Protein AF-A0A7V4AR62-F1 (afdb_monomer)

Nearest PDB structures (foldseek):
  1tr8-assembly1_A  TM=2.447E-01  e=8.614E+00  Methanothermobacter marburgensis

Radius of gyration: 21.19 Å; Cα contacts (8 Å, |Δi|>4): 587; chains: 1; bounding box: 62×40×59 Å

Secondary structure (DSSP, 8-state):
----------S-EEE-TTS-EEEEE-SSSEEEEETTEEEEESSSEEEEE-PPPPPPHHHHHHHH----EEE-SSSBEEE-TTHHHHHEEEEEEEEEEEEEETTEEEEEEEEEEGGGHHHHHHHHHHHHHTT-GGG---EEES---BBPTTSSSBPGGGGT-EEEE-TTTS-TTSPPPPTTSTT--TTTHHHHHHTTEEEGGGS-GGG--TTEEEES-----------TT-EEEETTEE--PPPEEETTEEEEEHHHHHHHHTPPPPSS--EEEHHHHHHTTTEEEEEETTTTEEEEEE-

Solvent-accessible surface area (backbone atoms only — not comparable to full-atom values): 16951 Å² total; per-residue (Å²): 132,87,83,80,77,80,85,67,77,66,94,55,76,47,84,42,99,82,75,29,42,39,44,68,44,90,61,75,79,37,69,50,72,58,98,86,50,74,48,77,37,90,62,77,51,79,48,74,55,58,77,42,54,75,54,56,71,69,60,44,32,74,74,73,53,79,74,56,70,46,79,72,58,97,43,39,41,43,78,45,86,61,54,59,76,76,39,45,40,80,42,72,39,74,75,39,45,66,31,35,29,89,96,48,64,33,78,16,66,42,47,28,20,61,89,48,47,67,47,52,53,53,31,48,49,52,36,47,76,69,65,48,47,84,40,55,61,28,50,61,50,37,56,50,49,23,35,34,89,96,47,91,51,72,30,59,22,50,64,19,48,21,39,31,44,18,48,89,46,10,39,74,52,38,80,45,40,53,76,94,42,89,38,15,50,61,82,51,44,64,51,38,34,76,43,19,23,12,56,31,55,76,42,61,69,86,58,7,20,34,18,37,35,33,60,32,47,82,70,85,78,78,70,59,79,60,58,75,72,37,41,38,25,52,70,88,37,77,59,82,50,70,32,43,39,45,96,92,38,48,26,26,46,46,39,54,51,20,60,69,74,73,45,78,72,58,97,67,76,48,77,39,53,44,62,54,60,40,43,77,66,49,24,54,69,48,76,40,80,89,71,39,26,41,41,29,37,74,111

Sequence (299 aa):
MDDSYLCIVPHTLRACPSGHLSATINAIPARVTIDGLVRESEGRGHITLGYPEPLPQRDLEELFGRFAWKANGQSAITILGDWVERFITTVYIPELDGVPAFGGKFNGRVRWHVRGVEQLQRAFREIGQKGLTKHILLWGGSFVPRRMRGSSSLSRHSWGIAFDINPSENAFGREPAAAGRPGSVRELVPVFEKHGFAWGGRWRESRRDGMHFEIARIPEYRTQESESGARLFLDGRESGVPLMLKDGVSYASLRLLAAATGDLSPGEDRLIPVAQYLKARSFHVSWNAREKAVHAVRQ

Foldseek 3Di:
DDPPDDQDDAPDWDQDPLRKIKGFDPDPQDWDADPRDIDTDRDGDMDTRDFQDADDPVVCCVVLNDFDWDDPDDWAIDTDDCSCVVFWDWAAAVLQDQAAEVPHGDHSTATATPLCRVLVNQLSVVCVVVVVSQLQNYWHGAQGFTCDVPDPHTDLSVSRFKTFGQCVQFPFLAQHDDPPDRNHCPVSRVSNRSSQKDAQCSDDNRGRGRGMIGHSDHDDQDAPDWPFQEFEAEQNHTQPFTWTDGPNFTWGWPQSLCVSVVHDGDPDIDIDGNCSVLVSQQWDWDADPVNSYIYTYHD

pLDDT: mean 82.56, std 19.01, range [24.45, 98.81]

Mean predicted aligned error: 12.41 Å

Structure (mmCIF, N/CA/C/O backbone):
data_AF-A0A7V4AR62-F1
#
_entry.id   AF-A0A7V4AR62-F1
#
loop_
_atom_site.group_PDB
_atom_site.id
_atom_site.type_symbol
_atom_site.label_atom_id
_atom_site.label_alt_id
_atom_site.label_comp_id
_atom_site.label_asym_id
_atom_site.label_entity_id
_atom_site.label_seq_id
_atom_site.pdbx_PDB_ins_code
_atom_site.Cartn_x
_atom_site.Cartn_y
_atom_site.Cartn_z
_atom_site.occupancy
_atom_site.B_iso_or_equiv
_atom_site.auth_seq_id
_atom_site.auth_comp_id
_atom_site.auth_asym_id
_atom_site.auth_atom_id
_atom_site.pdbx_PDB_model_num
ATOM 1 N N . MET A 1 1 ? -37.707 15.796 -0.593 1.00 32.06 1 MET A N 1
ATOM 2 C CA . MET A 1 1 ? -37.752 16.230 -2.000 1.00 32.06 1 MET A CA 1
ATOM 3 C C . MET A 1 1 ? -37.070 15.127 -2.773 1.00 32.06 1 MET A C 1
ATOM 5 O O . MET A 1 1 ? -35.930 14.820 -2.452 1.00 32.06 1 MET A O 1
ATOM 9 N N . ASP A 1 2 ? -37.823 14.432 -3.620 1.00 28.28 2 ASP A N 1
ATOM 10 C CA . ASP A 1 2 ? -37.326 13.311 -4.416 1.00 28.28 2 ASP A CA 1
ATOM 11 C C . ASP A 1 2 ? -36.383 13.835 -5.500 1.00 28.28 2 ASP A C 1
ATOM 13 O O . ASP A 1 2 ? -36.832 14.394 -6.499 1.00 28.28 2 ASP A O 1
ATOM 17 N N . ASP A 1 3 ? -35.078 13.642 -5.319 1.00 26.97 3 ASP A N 1
ATOM 18 C CA . ASP A 1 3 ? -34.112 13.829 -6.399 1.00 26.97 3 ASP A CA 1
ATOM 19 C C . ASP A 1 3 ? -34.119 12.579 -7.288 1.00 26.97 3 ASP A C 1
ATOM 21 O O . ASP A 1 3 ? -33.271 11.686 -7.200 1.00 26.97 3 ASP A O 1
ATOM 25 N N . SER A 1 4 ? -35.116 12.488 -8.161 1.00 24.45 4 SER A N 1
ATOM 26 C CA . SER A 1 4 ? -35.108 11.541 -9.271 1.00 24.45 4 SER A CA 1
ATOM 27 C C . SER A 1 4 ? -34.062 11.980 -10.304 1.00 24.45 4 SER A C 1
ATOM 29 O O . SER A 1 4 ? -34.344 12.781 -11.194 1.00 24.45 4 SER A O 1
ATOM 31 N N . TYR A 1 5 ? -32.834 11.469 -10.184 1.00 29.28 5 TYR A N 1
ATOM 32 C CA . TYR A 1 5 ? -31.782 11.646 -11.189 1.00 29.28 5 TYR A CA 1
ATOM 33 C C . TYR A 1 5 ? -32.117 10.826 -12.445 1.00 29.28 5 TYR A C 1
ATOM 35 O O . TYR A 1 5 ? -32.223 9.601 -12.398 1.00 29.28 5 TYR A O 1
ATOM 43 N N . LEU A 1 6 ? -32.273 11.499 -13.586 1.00 27.52 6 LEU A N 1
ATOM 44 C CA . LEU A 1 6 ? -32.524 10.869 -14.882 1.00 27.52 6 LEU A CA 1
ATOM 45 C C . LEU A 1 6 ? -31.265 10.106 -15.350 1.00 27.52 6 LEU A C 1
ATOM 47 O O . LEU A 1 6 ? -30.256 10.715 -15.710 1.00 27.52 6 LEU A O 1
ATOM 51 N N . CYS A 1 7 ? -31.307 8.770 -15.366 1.00 28.69 7 CYS A N 1
ATOM 52 C CA . CYS A 1 7 ? -30.264 7.940 -15.978 1.00 28.69 7 CYS A CA 1
ATOM 53 C C . CYS A 1 7 ? -30.307 8.077 -17.508 1.00 28.69 7 CYS A C 1
ATOM 55 O O . CYS A 1 7 ? -31.017 7.336 -18.185 1.00 28.69 7 CYS A O 1
ATOM 57 N N . ILE A 1 8 ? -29.532 9.006 -18.071 1.00 36.50 8 ILE A N 1
ATOM 58 C CA . ILE A 1 8 ? -29.319 9.061 -19.521 1.00 36.50 8 ILE A CA 1
ATOM 59 C C . ILE A 1 8 ? -28.205 8.074 -19.878 1.00 36.50 8 ILE A C 1
ATOM 61 O O . ILE A 1 8 ? -27.026 8.317 -19.620 1.00 36.50 8 ILE A O 1
ATOM 65 N N . VAL A 1 9 ? -28.580 6.950 -20.485 1.00 38.44 9 VAL A N 1
ATOM 66 C CA . VAL A 1 9 ? -27.635 6.035 -21.136 1.00 38.44 9 VAL A CA 1
ATOM 67 C C . VAL A 1 9 ? -27.069 6.768 -22.366 1.00 38.44 9 VAL A C 1
ATOM 69 O O . VAL A 1 9 ? -27.860 7.249 -23.181 1.00 38.44 9 VAL A O 1
ATOM 72 N N . PRO A 1 10 ? -25.741 6.937 -22.517 1.00 43.00 10 PRO A N 1
ATOM 73 C CA . PRO A 1 10 ? -25.182 7.748 -23.598 1.00 43.00 10 PRO A CA 1
ATOM 74 C C . PRO A 1 10 ? -25.556 7.173 -24.972 1.00 43.00 10 PRO A C 1
ATOM 76 O O . PRO A 1 10 ? -25.422 5.975 -25.206 1.00 43.00 10 PRO A O 1
ATOM 79 N N . HIS A 1 11 ? -25.982 8.036 -25.901 1.00 45.06 11 HIS A N 1
ATOM 80 C CA . HIS A 1 11 ? -26.482 7.635 -27.226 1.00 45.06 11 HIS A CA 1
ATOM 81 C C . HIS A 1 11 ? -25.440 6.983 -28.154 1.00 45.06 11 HIS A C 1
ATOM 83 O O . HIS A 1 11 ? -25.820 6.416 -29.171 1.00 45.06 11 HIS A O 1
ATOM 89 N N . THR A 1 12 ? -24.154 6.989 -27.796 1.00 44.50 12 THR A N 1
ATOM 90 C CA . THR A 1 12 ? -23.116 6.177 -28.452 1.00 44.50 12 THR A CA 1
ATOM 91 C C . THR A 1 12 ? -21.921 6.017 -27.518 1.00 44.50 12 THR A C 1
ATOM 93 O O . THR A 1 12 ? -21.257 7.003 -27.197 1.00 44.50 12 THR A O 1
ATOM 96 N N . LEU A 1 13 ? -21.620 4.781 -27.123 1.00 49.69 13 LEU A N 1
ATOM 97 C CA . LEU A 1 13 ? -20.324 4.399 -26.565 1.00 49.69 13 LEU A CA 1
ATOM 98 C C . LEU A 1 13 ? -19.421 3.949 -27.715 1.00 49.69 13 LEU A C 1
ATOM 100 O O . LEU A 1 13 ? -19.854 3.181 -28.574 1.00 49.69 13 LEU A O 1
ATOM 104 N N . ARG A 1 14 ? -18.170 4.416 -27.748 1.00 45.06 14 ARG A N 1
ATOM 105 C CA . ARG A 1 14 ? -17.156 3.906 -28.683 1.00 45.06 14 ARG A CA 1
ATOM 106 C C . ARG A 1 14 ? -15.982 3.323 -27.910 1.00 45.06 14 ARG A C 1
ATOM 108 O O . ARG A 1 14 ? -15.455 3.966 -27.003 1.00 45.06 14 ARG A O 1
ATOM 115 N N . ALA A 1 15 ? -15.574 2.120 -28.302 1.00 41.09 15 ALA A N 1
ATOM 116 C CA . ALA A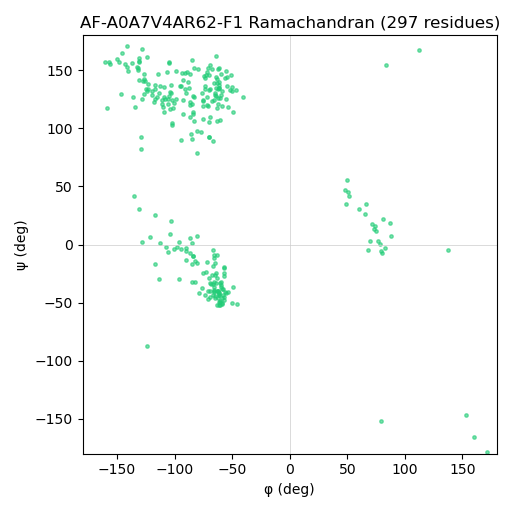 1 15 ? -14.327 1.521 -27.854 1.00 41.09 15 ALA A CA 1
ATOM 117 C C . ALA A 1 15 ? -13.157 2.201 -28.580 1.00 41.09 15 ALA A C 1
ATOM 119 O O . ALA A 1 15 ? -13.126 2.234 -29.813 1.00 41.09 15 ALA A O 1
ATOM 120 N N . CYS A 1 16 ? -12.207 2.754 -27.825 1.00 39.09 16 CYS A N 1
ATOM 121 C CA . CYS A 1 16 ? -10.964 3.275 -28.384 1.00 39.09 16 CYS A CA 1
ATOM 122 C C . CYS A 1 16 ? -9.898 2.164 -28.443 1.00 39.09 16 CYS A C 1
ATOM 124 O O . CYS A 1 16 ? -9.847 1.325 -27.540 1.00 39.09 16 CYS A O 1
ATOM 126 N N . PRO A 1 17 ? -8.980 2.185 -29.432 1.00 32.12 17 PRO A N 1
ATOM 127 C CA . PRO A 1 17 ? -7.894 1.201 -29.551 1.00 32.12 17 PRO A CA 1
ATOM 128 C C . PRO A 1 17 ? -6.984 1.101 -28.315 1.00 32.12 17 PRO A C 1
ATOM 130 O O . PRO A 1 17 ? -6.295 0.104 -28.133 1.00 32.12 17 PRO A O 1
ATOM 133 N N . SER A 1 18 ? -6.984 2.127 -27.458 1.00 44.31 18 SER A N 1
ATOM 134 C CA . SER A 1 18 ? -6.198 2.216 -26.224 1.00 44.31 18 SER A CA 1
ATOM 135 C C . SER A 1 18 ? -6.866 1.588 -24.990 1.00 44.31 18 SER A C 1
ATOM 137 O O . SER A 1 18 ? -6.346 1.724 -23.887 1.00 44.31 18 SER A O 1
ATOM 139 N N . GLY A 1 19 ? -8.023 0.928 -25.133 1.00 49.09 19 GLY A N 1
ATOM 140 C CA . GLY A 1 19 ? -8.766 0.373 -23.992 1.00 49.09 19 GLY A CA 1
ATOM 141 C C . GLY A 1 19 ? -9.482 1.433 -23.147 1.00 49.09 19 GLY A C 1
ATOM 142 O O . GLY A 1 19 ? -9.880 1.160 -22.019 1.00 49.09 19 GLY A O 1
ATOM 143 N N . HIS A 1 20 ? -9.639 2.647 -23.678 1.00 49.97 20 HIS A N 1
ATOM 144 C CA . HIS A 1 20 ? -10.481 3.685 -23.091 1.00 49.97 20 HIS A CA 1
ATOM 145 C C . HIS A 1 20 ? -11.903 3.611 -23.649 1.00 49.97 20 HIS A C 1
ATOM 147 O O . HIS A 1 20 ? -12.109 3.292 -24.825 1.00 49.97 20 HIS A O 1
ATOM 153 N N . LEU A 1 21 ? -12.873 3.969 -22.813 1.00 49.97 21 LEU A N 1
ATOM 154 C CA . LEU A 1 21 ? -14.262 4.152 -23.217 1.00 49.97 21 LEU A CA 1
ATOM 155 C C . LEU A 1 21 ? -14.541 5.645 -23.288 1.00 49.97 21 LEU A C 1
ATOM 157 O O . LEU A 1 21 ? -14.190 6.392 -22.375 1.00 49.97 21 LEU A O 1
ATOM 161 N N . SER A 1 22 ? -15.138 6.087 -24.389 1.00 47.25 22 SER A N 1
ATOM 162 C CA . SER A 1 22 ? -15.453 7.498 -24.574 1.00 47.25 22 SER A CA 1
ATOM 163 C C . SER A 1 22 ? -16.953 7.725 -24.683 1.00 47.25 22 SER A C 1
ATOM 165 O O . SER A 1 22 ? -17.654 6.974 -25.368 1.00 47.25 22 SER A O 1
ATOM 167 N N . ALA A 1 23 ? -17.431 8.771 -24.009 1.00 53.41 23 ALA A N 1
ATOM 168 C CA . ALA A 1 23 ? -18.816 9.216 -24.054 1.00 53.41 23 ALA A CA 1
ATOM 169 C C . ALA A 1 23 ? -18.891 10.711 -24.397 1.00 53.41 23 ALA A C 1
ATOM 171 O O . ALA A 1 23 ? -18.088 11.528 -23.932 1.00 53.41 23 ALA A O 1
ATOM 172 N N . THR A 1 24 ? -19.878 11.071 -25.216 1.00 49.38 24 THR A N 1
ATOM 173 C CA . THR A 1 24 ? -20.216 12.464 -25.529 1.00 49.38 24 THR A CA 1
ATOM 174 C C . THR A 1 24 ? -21.423 12.871 -24.696 1.00 49.38 24 THR A C 1
ATOM 176 O O . THR A 1 24 ? -22.473 12.234 -24.779 1.00 49.38 24 THR A O 1
ATOM 179 N N . ILE A 1 25 ? -21.273 13.922 -23.888 1.00 54.47 25 ILE A N 1
ATOM 180 C CA . ILE A 1 25 ? -22.335 14.420 -23.010 1.00 54.47 25 ILE A CA 1
ATOM 181 C C . ILE A 1 25 ? -22.988 15.650 -23.633 1.00 54.47 25 ILE A C 1
ATOM 183 O O . ILE A 1 25 ? -22.350 16.692 -23.781 1.00 54.47 25 ILE A O 1
ATOM 187 N N . ASN A 1 26 ? -24.282 15.534 -23.937 1.00 53.53 26 ASN A N 1
ATOM 188 C CA . ASN A 1 26 ? -25.077 16.607 -24.541 1.00 53.53 26 ASN A CA 1
ATOM 189 C C . ASN A 1 26 ? -26.055 17.292 -23.557 1.00 53.53 26 ASN A C 1
ATOM 191 O O . ASN A 1 26 ? -26.651 18.304 -23.923 1.00 53.53 26 ASN A O 1
ATOM 195 N N . ALA A 1 27 ? -26.203 16.787 -22.322 1.00 48.84 27 ALA A N 1
ATOM 196 C CA . ALA A 1 27 ? -27.105 17.305 -21.279 1.00 48.84 27 ALA A CA 1
ATOM 197 C C . ALA A 1 27 ? -26.383 17.457 -19.921 1.00 48.84 27 ALA A C 1
ATOM 199 O O . ALA A 1 27 ? -25.423 16.736 -19.670 1.00 48.84 27 ALA A O 1
ATOM 200 N N . ILE A 1 28 ? -26.820 18.393 -19.066 1.00 51.53 28 ILE A N 1
ATOM 201 C CA . ILE A 1 28 ? -26.199 18.737 -17.766 1.00 51.53 28 ILE A CA 1
ATOM 202 C C . ILE A 1 28 ? -27.285 18.757 -16.667 1.00 51.53 28 ILE A C 1
ATOM 204 O O . ILE A 1 28 ? -28.370 19.269 -16.950 1.00 51.53 28 ILE A O 1
ATOM 208 N N . PRO A 1 29 ? -27.003 18.287 -15.430 1.00 50.81 29 PRO A N 1
ATOM 209 C CA . PRO A 1 29 ? -25.811 17.535 -15.027 1.00 50.81 29 PRO A CA 1
ATOM 210 C C . PRO A 1 29 ? -25.878 16.094 -15.542 1.00 50.81 29 PRO A C 1
ATOM 212 O O . PRO A 1 29 ? -26.953 15.502 -15.619 1.00 50.81 29 PRO A O 1
ATOM 215 N N . ALA A 1 30 ? -24.731 15.520 -15.904 1.00 54.41 30 ALA A N 1
ATOM 216 C CA . ALA A 1 30 ? -24.672 14.147 -16.395 1.00 54.41 30 ALA A CA 1
ATOM 217 C C . ALA A 1 30 ? -23.735 13.291 -15.552 1.00 54.41 30 ALA A C 1
ATOM 219 O O . ALA A 1 30 ? -22.597 13.664 -15.257 1.00 54.41 30 ALA A O 1
ATOM 220 N N . ARG A 1 31 ? -24.225 12.098 -15.214 1.00 55.06 31 ARG A N 1
ATOM 221 C CA . ARG A 1 31 ? -23.472 11.045 -14.543 1.00 55.06 31 ARG A CA 1
ATOM 222 C C . ARG A 1 31 ? -23.234 9.916 -15.538 1.00 55.06 31 ARG A C 1
ATOM 224 O O . ARG A 1 31 ? -24.180 9.259 -15.961 1.00 55.06 31 ARG A O 1
ATOM 231 N N . VAL A 1 32 ? -21.977 9.688 -15.906 1.00 56.50 32 VAL A N 1
ATOM 232 C CA . VAL A 1 32 ? -21.589 8.594 -16.804 1.00 56.50 32 VAL A CA 1
ATOM 233 C C . VAL A 1 32 ? -21.004 7.468 -15.969 1.00 56.50 32 VAL A C 1
ATOM 235 O O . VAL A 1 32 ? -20.055 7.681 -15.215 1.00 56.50 32 VAL A O 1
ATOM 238 N N . THR A 1 33 ? -21.577 6.273 -16.106 1.00 49.25 33 THR A N 1
ATOM 239 C CA . THR A 1 33 ? -21.077 5.050 -15.472 1.00 49.25 33 THR A CA 1
ATOM 240 C C . THR A 1 33 ? -20.695 4.058 -16.558 1.00 49.25 33 THR A C 1
ATOM 242 O O . THR A 1 33 ? -21.542 3.713 -17.380 1.00 49.25 33 THR A O 1
ATOM 245 N N . ILE A 1 34 ? -19.444 3.599 -16.568 1.00 50.47 34 ILE A N 1
ATOM 246 C CA . ILE A 1 34 ? -18.993 2.520 -17.454 1.00 50.47 34 ILE A CA 1
ATOM 247 C C . ILE A 1 34 ? -18.124 1.562 -16.643 1.00 50.47 34 ILE A C 1
ATOM 249 O O . ILE A 1 34 ? -17.208 2.006 -15.957 1.00 50.47 34 ILE A O 1
ATOM 253 N N . ASP A 1 35 ? -18.448 0.268 -16.664 1.00 45.28 35 ASP A N 1
ATOM 254 C CA . ASP A 1 35 ? -17.736 -0.792 -15.930 1.00 45.28 35 ASP A CA 1
ATOM 255 C C . ASP A 1 35 ? -17.486 -0.477 -14.438 1.00 45.28 35 ASP A C 1
ATOM 257 O O . ASP A 1 35 ? -16.465 -0.833 -13.856 1.00 45.28 35 ASP A O 1
ATOM 261 N N . GLY A 1 36 ? -18.428 0.227 -13.798 1.00 45.84 36 GLY A N 1
ATOM 262 C CA . GLY A 1 36 ? -18.348 0.618 -12.385 1.00 45.84 36 GLY A CA 1
ATOM 263 C C . GLY A 1 36 ? -17.525 1.883 -12.095 1.00 45.84 36 GLY A C 1
ATOM 264 O O . GLY A 1 36 ? -17.502 2.334 -10.949 1.00 45.84 36 GLY A O 1
ATOM 265 N N . LEU A 1 37 ? -16.902 2.499 -13.104 1.00 45.84 37 LEU A N 1
ATOM 266 C CA . LEU A 1 37 ? -16.288 3.825 -13.005 1.00 45.84 37 LEU A CA 1
ATOM 267 C C . LEU A 1 37 ? -17.352 4.899 -13.236 1.00 45.84 37 LEU A C 1
ATOM 269 O O . LEU A 1 37 ? -17.975 4.951 -14.295 1.00 45.84 37 LEU A O 1
ATOM 273 N N . VAL A 1 38 ? -17.544 5.763 -12.240 1.00 51.81 38 VAL A N 1
ATOM 274 C CA . VAL A 1 38 ? -18.485 6.888 -12.292 1.00 51.81 38 VAL A CA 1
ATOM 275 C C . VAL A 1 38 ? -17.708 8.184 -12.514 1.00 51.81 38 VAL A C 1
ATOM 277 O O . VAL A 1 38 ? -16.769 8.474 -11.772 1.00 51.81 38 VAL A O 1
ATOM 280 N N . ARG A 1 39 ? -18.124 8.997 -13.490 1.00 59.38 39 ARG A N 1
ATOM 281 C CA . ARG A 1 39 ? -17.754 10.417 -13.576 1.00 59.38 39 ARG A CA 1
ATOM 282 C C . ARG A 1 39 ? -18.997 11.295 -13.635 1.00 59.38 39 ARG A C 1
ATOM 284 O O . ARG A 1 39 ? -19.906 11.047 -14.424 1.00 59.38 39 ARG A O 1
ATOM 291 N N . GLU A 1 40 ? -18.994 12.333 -12.810 1.00 55.59 40 GLU A N 1
ATOM 292 C CA . GLU A 1 40 ? -19.947 13.442 -12.859 1.00 55.59 40 GLU A CA 1
ATOM 293 C C . GLU A 1 40 ? -19.322 14.563 -13.698 1.00 55.59 40 GLU A C 1
ATOM 295 O O . GLU A 1 40 ? -18.124 14.833 -13.576 1.00 55.59 40 GLU A O 1
ATOM 300 N N . SER A 1 41 ? -20.105 15.178 -14.584 1.00 52.59 41 SER A N 1
ATOM 301 C CA . SER A 1 41 ? -19.685 16.361 -15.336 1.00 52.59 41 SER A CA 1
ATOM 302 C C . SER A 1 41 ? -20.691 17.485 -15.169 1.00 52.59 41 SER A C 1
ATOM 304 O O . SER A 1 41 ? -21.888 17.302 -15.398 1.00 52.59 41 SER A O 1
ATOM 306 N N . GLU A 1 42 ? -20.168 18.657 -14.822 1.00 48.31 42 GLU A N 1
ATOM 307 C CA . GLU A 1 42 ? -20.913 19.915 -14.725 1.00 48.31 42 GLU A CA 1
ATOM 308 C C . GLU A 1 42 ? -20.922 20.693 -16.057 1.00 48.31 42 GLU A C 1
ATOM 310 O O . GLU A 1 42 ? -21.582 21.721 -16.172 1.00 48.31 42 GLU A O 1
ATOM 315 N N . GLY A 1 43 ? -20.223 20.199 -17.089 1.00 48.09 43 GLY A N 1
ATOM 316 C CA . GLY A 1 43 ? -20.117 20.838 -18.406 1.00 48.09 43 GLY A CA 1
ATOM 317 C C . GLY A 1 43 ? -20.385 19.892 -19.581 1.00 48.09 43 GLY A C 1
ATOM 318 O O . GLY A 1 43 ? -20.290 18.667 -19.455 1.00 48.09 43 GLY A O 1
ATOM 319 N N . ARG A 1 44 ? -20.701 20.465 -20.753 1.00 46.84 44 ARG A N 1
ATOM 320 C CA . ARG A 1 44 ? -20.745 19.730 -22.032 1.00 46.84 44 ARG A CA 1
ATOM 321 C C . ARG A 1 44 ? -19.312 19.444 -22.483 1.00 46.84 44 ARG A C 1
ATOM 323 O O . ARG A 1 44 ? -18.477 20.343 -22.457 1.00 46.84 44 ARG A O 1
ATOM 330 N N . GLY A 1 45 ? -19.020 18.218 -22.912 1.00 55.16 45 GLY A N 1
ATOM 331 C CA . GLY A 1 45 ? -17.670 17.843 -23.332 1.00 55.16 45 GLY A CA 1
ATOM 332 C C . GLY A 1 45 ? -17.494 16.349 -23.585 1.00 55.16 45 GLY A C 1
ATOM 333 O O . GLY A 1 45 ? -18.435 15.558 -23.470 1.00 55.16 45 GLY A O 1
ATOM 334 N N . HIS A 1 46 ? -16.269 15.971 -23.948 1.00 43.44 46 HIS A N 1
ATOM 335 C CA . HIS A 1 46 ? -15.875 14.578 -24.121 1.00 43.44 46 HIS A CA 1
ATOM 336 C C . HIS A 1 46 ? -15.290 14.046 -22.812 1.00 43.44 46 HIS A C 1
ATOM 338 O O . HIS A 1 46 ? -14.341 14.627 -22.286 1.00 43.44 46 HIS A O 1
ATOM 344 N N . ILE A 1 47 ? -15.839 12.949 -22.288 1.00 49.31 47 ILE A N 1
ATOM 345 C CA . ILE A 1 47 ? -15.223 12.240 -21.165 1.00 49.31 47 ILE A CA 1
ATOM 346 C C . ILE A 1 47 ? -14.558 10.983 -21.702 1.00 49.31 47 ILE A C 1
ATOM 348 O O . ILE A 1 47 ? -15.237 10.061 -22.153 1.00 49.31 47 ILE A O 1
ATOM 352 N N . THR A 1 48 ? -13.237 10.928 -21.566 1.00 43.91 48 THR A N 1
ATOM 353 C CA . THR A 1 48 ? -12.481 9.684 -21.691 1.00 43.91 48 THR A CA 1
ATOM 354 C C . THR A 1 48 ? -12.471 8.993 -20.330 1.00 43.91 48 THR A C 1
ATOM 356 O O . THR A 1 48 ? -11.845 9.465 -19.377 1.00 43.91 48 THR A O 1
ATOM 359 N N . LEU A 1 49 ? -13.181 7.875 -20.221 1.00 55.72 49 LEU A N 1
ATOM 360 C CA . LEU A 1 49 ? -13.091 6.957 -19.092 1.00 55.72 49 LEU A CA 1
ATOM 361 C C . LEU A 1 49 ? -11.926 6.006 -19.371 1.00 55.72 49 LEU A C 1
ATOM 363 O O . LEU A 1 49 ? -12.058 4.992 -20.056 1.00 55.72 49 LEU A O 1
ATOM 367 N N . GLY A 1 50 ? -10.750 6.414 -18.900 1.00 64.38 50 GLY A N 1
ATOM 368 C CA . GLY A 1 50 ? -9.534 5.614 -18.927 1.00 64.38 50 GLY A CA 1
ATOM 369 C C . GLY A 1 50 ? -9.191 5.052 -17.554 1.00 64.38 50 GLY A C 1
ATOM 370 O O . GLY A 1 50 ? -9.575 5.606 -16.518 1.00 64.38 50 GLY A O 1
ATOM 371 N N . TYR A 1 51 ? -8.440 3.956 -17.560 1.00 81.56 51 TYR A N 1
ATOM 372 C CA . TYR A 1 51 ? -7.788 3.449 -16.361 1.00 81.56 51 TYR A CA 1
ATOM 373 C C . TYR A 1 51 ? -6.800 4.494 -15.820 1.00 81.56 51 TYR A C 1
ATOM 375 O O . TYR A 1 51 ? -6.312 5.329 -16.586 1.00 81.56 51 TYR A O 1
ATOM 383 N N . PRO A 1 52 ? -6.525 4.515 -14.506 1.00 86.94 52 PRO A N 1
ATOM 384 C CA . PRO A 1 52 ? -5.497 5.394 -13.972 1.00 86.94 52 PRO A CA 1
ATOM 385 C C . PRO A 1 52 ? -4.140 5.061 -14.605 1.00 86.94 52 PRO A C 1
ATOM 387 O O . PRO A 1 52 ? -3.722 3.906 -14.607 1.00 86.94 52 PRO A O 1
ATOM 390 N N . GLU A 1 53 ? -3.459 6.079 -15.123 1.00 89.06 53 GLU A N 1
ATOM 391 C CA . GLU A 1 53 ? -2.124 5.955 -15.710 1.00 89.06 53 GLU A CA 1
ATOM 392 C C . GLU A 1 53 ? -1.045 6.380 -14.701 1.00 89.06 53 GLU A C 1
ATOM 394 O O . GLU A 1 53 ? -1.306 7.257 -13.871 1.00 89.06 53 GLU A O 1
ATOM 399 N N . PRO A 1 54 ? 0.169 5.801 -14.757 1.00 91.06 54 PRO A N 1
ATOM 400 C CA . PRO A 1 54 ? 1.294 6.225 -13.927 1.00 91.06 54 PRO A CA 1
ATOM 401 C C . PRO A 1 54 ? 1.532 7.739 -13.980 1.00 91.06 54 PRO A C 1
ATOM 403 O O . PRO A 1 54 ? 1.566 8.336 -15.058 1.00 91.06 54 PRO A O 1
ATOM 406 N N . LEU A 1 55 ? 1.768 8.360 -12.820 1.00 91.62 55 LEU A N 1
ATOM 407 C CA . LEU A 1 55 ? 2.081 9.790 -12.757 1.00 91.62 55 LEU A CA 1
ATOM 408 C C . LEU A 1 55 ? 3.378 10.098 -13.519 1.00 91.62 55 LEU A C 1
ATOM 410 O O . LEU A 1 55 ? 4.372 9.394 -13.310 1.00 91.62 55 LEU A O 1
ATOM 414 N N . PRO A 1 56 ? 3.451 11.174 -14.318 1.00 90.12 56 PRO A N 1
ATOM 415 C CA . PRO A 1 56 ? 4.723 11.685 -14.814 1.00 90.12 56 PRO A CA 1
ATOM 416 C C . PRO A 1 56 ? 5.692 11.983 -13.660 1.00 90.12 56 PRO A C 1
ATOM 418 O O . PRO A 1 56 ? 5.275 12.329 -12.557 1.00 90.12 56 PRO A O 1
ATOM 421 N N . GLN A 1 57 ? 7.002 11.854 -13.897 1.00 84.06 57 GLN A N 1
ATOM 422 C CA . GLN A 1 57 ? 8.010 12.019 -12.836 1.00 84.06 57 GLN A CA 1
ATOM 423 C C . GLN A 1 57 ? 7.921 13.381 -12.132 1.00 84.06 57 GLN A C 1
ATOM 425 O O . GLN A 1 57 ? 8.037 13.442 -10.911 1.00 84.06 57 GLN A O 1
ATOM 430 N N . ARG A 1 58 ? 7.689 14.457 -12.895 1.00 85.62 58 ARG A N 1
ATOM 431 C CA . ARG A 1 58 ? 7.538 15.812 -12.352 1.00 85.62 58 ARG A CA 1
ATOM 432 C C . ARG A 1 58 ? 6.376 15.885 -11.360 1.00 85.62 58 ARG A C 1
ATOM 434 O O . ARG A 1 58 ? 6.569 16.314 -10.229 1.00 85.62 58 ARG A O 1
ATOM 441 N N . ASP A 1 59 ? 5.208 15.409 -11.775 1.00 90.06 59 ASP A N 1
ATOM 442 C CA . ASP A 1 59 ? 3.982 15.501 -10.981 1.00 90.06 59 ASP A CA 1
ATOM 443 C C . ASP A 1 59 ? 4.069 14.603 -9.734 1.00 90.06 59 ASP A C 1
ATOM 445 O O . ASP A 1 59 ? 3.597 14.967 -8.660 1.00 90.06 59 ASP A O 1
ATOM 449 N N . LEU A 1 60 ? 4.747 13.454 -9.835 1.00 92.69 60 LEU A N 1
ATOM 450 C CA . LEU A 1 60 ? 5.053 12.610 -8.681 1.00 92.69 60 LEU A CA 1
ATOM 451 C C . LEU A 1 60 ? 5.873 13.355 -7.624 1.00 92.69 60 LEU A C 1
ATOM 453 O O . LEU A 1 60 ? 5.563 13.267 -6.439 1.00 92.69 60 LEU A O 1
ATOM 457 N N . GLU A 1 61 ? 6.917 14.072 -8.030 1.00 91.00 61 GLU A N 1
ATOM 458 C CA . GLU A 1 61 ? 7.778 14.812 -7.105 1.00 91.00 61 GLU A CA 1
ATOM 459 C C . GLU A 1 61 ? 7.064 16.008 -6.471 1.00 91.00 61 GLU A C 1
ATOM 461 O O . GLU A 1 61 ? 7.308 16.317 -5.307 1.00 91.00 61 GLU A O 1
ATOM 466 N N . GLU A 1 62 ? 6.158 16.653 -7.206 1.00 89.62 62 GLU A N 1
ATOM 467 C CA . GLU A 1 62 ? 5.284 17.700 -6.669 1.00 89.62 62 GLU A CA 1
ATOM 468 C C . GLU A 1 62 ? 4.298 17.133 -5.636 1.00 89.62 62 GLU A C 1
ATOM 470 O O . GLU A 1 62 ? 4.071 17.734 -4.587 1.00 89.62 62 GLU A O 1
ATOM 475 N N . LEU A 1 63 ? 3.743 15.944 -5.891 1.00 89.94 63 LEU A N 1
ATOM 476 C CA . LEU A 1 63 ? 2.749 15.312 -5.023 1.00 89.94 63 LEU A CA 1
ATOM 477 C C . LEU A 1 63 ? 3.363 14.644 -3.784 1.00 89.94 63 LEU A C 1
ATOM 479 O O . LEU A 1 63 ? 2.789 14.711 -2.696 1.00 89.94 63 LEU A O 1
ATOM 483 N N . PHE A 1 64 ? 4.485 13.952 -3.929 1.00 94.88 64 PHE A N 1
ATOM 484 C CA . PHE A 1 64 ? 5.066 13.113 -2.874 1.00 94.88 64 PHE A CA 1
ATOM 485 C C . PHE A 1 64 ? 6.391 13.665 -2.344 1.00 94.88 64 PHE A C 1
ATOM 487 O O . PHE A 1 64 ? 6.998 13.099 -1.445 1.00 94.88 64 PHE A O 1
ATOM 494 N N . GLY A 1 65 ? 6.833 14.808 -2.857 1.00 92.94 65 GLY A N 1
ATOM 495 C CA . GLY A 1 65 ? 8.062 15.453 -2.435 1.00 92.94 65 GLY A CA 1
ATOM 496 C C . GLY A 1 65 ? 9.303 14.900 -3.134 1.00 92.94 65 GLY A C 1
ATOM 497 O O . GLY A 1 65 ? 9.378 13.753 -3.588 1.00 92.94 65 GLY A O 1
ATOM 498 N N . ARG A 1 66 ? 10.314 15.766 -3.190 1.00 94.38 66 ARG A N 1
ATOM 499 C CA . ARG A 1 66 ? 11.656 15.459 -3.683 1.00 94.38 66 ARG A CA 1
ATOM 500 C C . ARG A 1 66 ? 12.564 15.057 -2.533 1.00 94.38 66 ARG A C 1
ATOM 502 O O . ARG A 1 66 ? 12.458 15.605 -1.438 1.00 94.38 66 ARG A O 1
ATOM 509 N N . PHE A 1 67 ? 13.508 14.169 -2.819 1.00 96.19 67 PHE A N 1
ATOM 510 C CA . PHE A 1 67 ? 14.566 13.806 -1.887 1.00 96.19 67 PHE A CA 1
ATOM 511 C C . PHE A 1 67 ? 15.906 13.628 -2.593 1.00 96.19 67 PHE A C 1
ATOM 513 O O . PHE A 1 67 ? 15.981 13.203 -3.748 1.00 96.19 67 PHE A O 1
ATOM 520 N N . ALA A 1 68 ? 16.979 13.929 -1.866 1.00 96.25 68 ALA A N 1
ATOM 521 C CA . ALA A 1 68 ? 18.328 13.573 -2.275 1.00 96.25 68 ALA A CA 1
ATOM 522 C C . ALA A 1 68 ? 18.600 12.099 -1.946 1.00 96.25 68 ALA A C 1
ATOM 524 O O . ALA A 1 68 ? 18.047 11.542 -0.996 1.00 96.25 68 ALA A O 1
ATOM 525 N N . TRP A 1 69 ? 19.464 11.454 -2.722 1.00 96.75 69 TRP A N 1
ATOM 526 C CA . TRP A 1 69 ? 19.833 10.059 -2.506 1.00 96.75 69 TRP A CA 1
ATOM 527 C C . TRP A 1 69 ? 21.263 9.786 -2.969 1.00 96.75 69 TRP A C 1
ATOM 529 O O . TRP A 1 69 ? 21.817 10.512 -3.793 1.00 96.75 69 TRP A O 1
ATOM 539 N N . LYS A 1 70 ? 21.850 8.703 -2.455 1.00 95.81 70 LYS A N 1
ATOM 540 C CA . LYS A 1 70 ? 23.109 8.130 -2.950 1.00 95.81 70 LYS A CA 1
ATOM 541 C C . LYS A 1 70 ? 22.931 6.651 -3.267 1.00 95.81 70 LYS A C 1
ATOM 543 O O . LYS A 1 70 ? 22.157 5.964 -2.602 1.00 95.81 70 LYS A O 1
ATOM 548 N N . ALA A 1 71 ? 23.637 6.147 -4.275 1.00 94.31 71 ALA A N 1
ATOM 549 C CA . ALA A 1 71 ? 23.659 4.713 -4.551 1.00 94.31 71 ALA A CA 1
ATOM 550 C C . ALA A 1 71 ? 24.354 3.963 -3.399 1.00 94.31 71 ALA A C 1
ATOM 552 O O . ALA A 1 71 ? 25.369 4.430 -2.885 1.00 94.31 71 ALA A O 1
ATOM 553 N N . ASN A 1 72 ? 23.822 2.805 -3.005 1.00 90.94 72 ASN A N 1
ATOM 554 C CA . ASN A 1 72 ? 24.428 1.929 -1.990 1.00 90.94 72 ASN A CA 1
ATOM 555 C C . ASN A 1 72 ? 24.500 0.462 -2.463 1.00 90.94 72 ASN A C 1
ATOM 557 O O . ASN A 1 72 ? 24.432 -0.475 -1.674 1.00 90.94 72 ASN A O 1
ATOM 561 N N . GLY A 1 73 ? 24.644 0.271 -3.776 1.00 83.06 73 GLY A N 1
ATOM 562 C CA . GLY A 1 73 ? 24.734 -1.027 -4.435 1.00 83.06 73 GLY A CA 1
ATOM 563 C C . GLY A 1 73 ? 24.397 -0.914 -5.921 1.00 83.06 73 GLY A C 1
ATOM 564 O O . GLY A 1 73 ? 24.332 0.184 -6.481 1.00 83.06 73 GLY A O 1
ATOM 565 N N . GLN A 1 74 ? 24.147 -2.053 -6.573 1.00 81.69 74 GLN A N 1
ATOM 566 C CA . GLN A 1 74 ? 23.779 -2.063 -7.994 1.00 81.69 74 GLN A CA 1
ATOM 567 C C . GLN A 1 74 ? 22.447 -1.346 -8.241 1.00 81.69 74 GLN A C 1
ATOM 569 O O . GLN A 1 74 ? 22.384 -0.437 -9.062 1.00 81.69 74 GLN A O 1
ATOM 574 N N . SER A 1 75 ? 21.386 -1.699 -7.515 1.00 89.81 75 SER A N 1
ATOM 575 C CA . SER A 1 75 ? 20.072 -1.054 -7.648 1.00 89.81 75 SER A CA 1
ATOM 576 C C . SER A 1 75 ? 19.656 -0.262 -6.414 1.00 89.81 75 SER A C 1
ATOM 578 O O . SER A 1 75 ? 18.934 0.718 -6.558 1.00 89.81 75 SER A O 1
ATOM 580 N N . ALA A 1 76 ? 20.088 -0.660 -5.220 1.00 94.44 76 ALA A N 1
ATOM 581 C CA . ALA A 1 76 ? 19.663 -0.037 -3.974 1.00 94.44 76 ALA A CA 1
ATOM 582 C C . ALA A 1 76 ? 20.179 1.410 -3.838 1.00 94.44 76 ALA A C 1
ATOM 584 O O . ALA A 1 76 ? 21.225 1.782 -4.393 1.00 94.44 76 ALA A O 1
ATOM 585 N N . ILE A 1 77 ? 19.416 2.228 -3.108 1.00 96.38 77 ILE A N 1
ATOM 586 C CA . ILE A 1 77 ? 19.793 3.600 -2.761 1.00 96.38 77 ILE A CA 1
ATOM 587 C C . ILE A 1 77 ? 19.600 3.873 -1.265 1.00 96.38 77 ILE A C 1
ATOM 589 O O . ILE A 1 77 ? 18.793 3.232 -0.593 1.00 96.38 77 ILE A O 1
ATOM 593 N N . THR A 1 78 ? 20.314 4.873 -0.753 1.00 96.94 78 THR A N 1
ATOM 594 C CA . THR A 1 78 ? 20.036 5.512 0.537 1.00 96.94 78 THR A CA 1
ATOM 595 C C . THR A 1 78 ? 19.415 6.876 0.266 1.00 96.94 78 THR A C 1
ATOM 597 O O . THR A 1 78 ? 20.051 7.713 -0.376 1.00 96.94 78 THR A O 1
ATOM 600 N N . ILE A 1 79 ? 18.198 7.098 0.763 1.00 97.12 79 ILE A N 1
ATOM 601 C CA . ILE A 1 79 ? 17.563 8.422 0.797 1.00 97.12 79 ILE A CA 1
ATOM 602 C C . ILE A 1 79 ? 18.240 9.248 1.899 1.00 97.12 79 ILE A C 1
ATOM 604 O O . ILE A 1 79 ? 18.542 8.716 2.966 1.00 97.12 79 ILE A O 1
ATOM 608 N N . LEU A 1 80 ? 18.539 10.514 1.613 1.00 95.31 80 LEU A N 1
ATOM 609 C CA . LEU A 1 80 ? 19.255 11.432 2.500 1.00 95.31 80 LEU A CA 1
ATOM 610 C C . LEU A 1 80 ? 18.295 12.451 3.130 1.00 95.31 80 LEU A C 1
ATOM 612 O O . LEU A 1 80 ? 17.260 12.776 2.548 1.00 95.31 80 LEU A O 1
ATOM 616 N N . GLY A 1 81 ? 18.692 13.011 4.274 1.00 94.69 81 GLY A N 1
ATOM 617 C CA . GLY A 1 81 ? 17.897 14.000 5.005 1.00 94.69 81 GLY A CA 1
ATOM 618 C C . GLY A 1 81 ? 16.777 13.362 5.826 1.00 94.69 81 GLY A C 1
ATOM 619 O O . GLY A 1 81 ? 16.911 12.222 6.253 1.00 94.69 81 GLY A O 1
ATOM 620 N N . ASP A 1 82 ? 15.696 14.114 6.034 1.00 89.19 82 ASP A N 1
ATOM 621 C CA . ASP A 1 82 ? 14.552 13.767 6.892 1.00 89.19 82 ASP A CA 1
ATOM 622 C C . ASP A 1 82 ? 13.301 13.326 6.101 1.00 89.19 82 ASP A C 1
ATOM 624 O O . ASP A 1 82 ? 12.199 13.219 6.645 1.00 89.19 82 ASP A O 1
ATOM 628 N N . TRP A 1 83 ? 13.436 13.124 4.784 1.00 96.06 83 TRP A N 1
ATOM 629 C CA . TRP A 1 83 ? 12.288 12.876 3.907 1.00 96.06 83 TRP A CA 1
ATOM 630 C C . TRP A 1 83 ? 11.548 11.590 4.293 1.00 96.06 83 TRP A C 1
ATOM 632 O O . TRP A 1 83 ? 10.318 11.552 4.293 1.00 96.06 83 TRP A O 1
ATOM 642 N N . VAL A 1 84 ? 12.284 10.535 4.653 1.00 92.19 84 VAL A N 1
ATOM 643 C CA . VAL A 1 84 ? 11.686 9.247 5.026 1.00 92.19 84 VAL A CA 1
ATOM 644 C C . VAL A 1 84 ? 10.896 9.384 6.323 1.00 92.19 84 VAL A C 1
ATOM 646 O O . VAL A 1 84 ? 9.785 8.872 6.411 1.00 92.19 84 VAL A O 1
ATOM 649 N N . GLU A 1 85 ? 11.449 10.086 7.302 1.00 83.62 85 GLU A N 1
ATOM 650 C CA . GLU A 1 85 ? 10.852 10.343 8.608 1.00 83.62 85 GLU A CA 1
ATOM 651 C C . GLU A 1 85 ? 9.567 11.165 8.477 1.00 83.62 85 GLU A C 1
ATOM 653 O O . GLU A 1 85 ? 8.575 10.871 9.140 1.00 83.62 85 GLU A O 1
ATOM 658 N N . ARG A 1 86 ? 9.567 12.159 7.583 1.00 81.56 86 ARG A N 1
ATOM 659 C CA . ARG A 1 86 ? 8.426 13.055 7.352 1.00 81.56 86 ARG A CA 1
ATOM 660 C C . ARG A 1 86 ? 7.306 12.423 6.540 1.00 81.56 86 ARG A C 1
ATOM 662 O O . ARG A 1 86 ? 6.136 12.711 6.776 1.00 81.56 86 ARG A O 1
ATOM 669 N N . PHE A 1 87 ? 7.646 11.604 5.547 1.00 90.06 87 PHE A N 1
ATOM 670 C CA . PHE A 1 87 ? 6.675 11.194 4.534 1.00 90.06 87 PHE A CA 1
ATOM 671 C C . PHE A 1 87 ? 6.379 9.703 4.498 1.00 90.06 87 PHE A C 1
ATOM 673 O O . PHE A 1 87 ? 5.345 9.326 3.947 1.00 90.06 87 PHE A O 1
ATOM 680 N N . ILE A 1 88 ? 7.205 8.849 5.104 1.00 95.06 88 ILE A N 1
ATOM 681 C CA . ILE A 1 88 ? 6.950 7.409 5.162 1.00 95.06 88 ILE A CA 1
ATOM 682 C C . ILE A 1 88 ? 6.488 7.015 6.554 1.00 95.06 88 ILE A C 1
ATOM 684 O O . ILE A 1 88 ? 7.158 7.232 7.557 1.00 95.06 88 ILE A O 1
ATOM 688 N N . THR A 1 89 ? 5.360 6.322 6.605 1.00 87.75 89 THR A N 1
ATOM 689 C CA . THR A 1 89 ? 4.813 5.777 7.839 1.00 87.75 89 THR A CA 1
ATOM 690 C C . THR A 1 89 ? 4.495 4.295 7.706 1.00 87.75 89 THR A C 1
ATOM 692 O O . THR A 1 89 ? 4.497 3.741 6.609 1.00 87.75 89 THR A O 1
ATOM 695 N N . THR A 1 90 ? 4.226 3.641 8.831 1.00 87.38 90 THR A N 1
ATOM 696 C CA . THR A 1 90 ? 3.810 2.238 8.862 1.00 87.38 90 THR A CA 1
ATOM 697 C C . THR A 1 90 ? 2.294 2.155 8.998 1.00 87.38 90 THR A C 1
ATOM 699 O O . THR A 1 90 ? 1.713 2.707 9.933 1.00 87.38 90 THR A O 1
ATOM 702 N N . VAL A 1 91 ? 1.660 1.442 8.072 1.00 84.19 91 VAL A N 1
ATOM 703 C CA . VAL A 1 91 ? 0.214 1.229 7.985 1.00 84.19 91 VAL A CA 1
ATOM 704 C C . VAL A 1 91 ? -0.064 -0.258 8.148 1.00 84.19 91 VAL A C 1
ATOM 706 O O . VAL A 1 91 ? 0.485 -1.071 7.415 1.00 84.19 91 VAL A O 1
ATOM 709 N N . TYR A 1 92 ? -0.912 -0.636 9.100 1.00 84.44 92 TYR A N 1
ATOM 710 C CA . TYR A 1 92 ? -1.300 -2.040 9.267 1.00 84.44 92 TYR A CA 1
ATOM 711 C C . TYR A 1 92 ? -2.450 -2.424 8.326 1.00 84.44 92 TYR A C 1
ATOM 713 O O . TYR A 1 92 ? -3.553 -1.946 8.516 1.00 84.44 92 TYR A O 1
ATOM 721 N N . ILE A 1 93 ? -2.239 -3.271 7.334 1.00 87.94 93 ILE A N 1
ATOM 722 C CA . ILE A 1 93 ? -3.272 -3.767 6.424 1.00 87.94 93 ILE A CA 1
ATOM 723 C C . ILE A 1 93 ? -3.645 -5.194 6.854 1.00 87.94 93 ILE A C 1
ATOM 725 O O . ILE A 1 93 ? -2.869 -6.113 6.583 1.00 87.94 93 ILE A O 1
ATOM 729 N N . PRO A 1 94 ? -4.789 -5.403 7.538 1.00 81.94 94 PRO A N 1
ATOM 730 C CA . PRO A 1 94 ? -5.167 -6.720 8.057 1.00 81.94 94 PRO A CA 1
ATOM 731 C C . PRO A 1 94 ? -5.296 -7.781 6.962 1.00 81.94 94 PRO A C 1
ATOM 733 O O . PRO A 1 94 ? -4.985 -8.943 7.186 1.00 81.94 94 PRO A O 1
ATOM 736 N N . GLU A 1 95 ? -5.709 -7.381 5.759 1.00 94.06 95 GLU A N 1
ATOM 737 C CA . GLU A 1 95 ? -5.864 -8.265 4.601 1.00 94.06 95 GLU A CA 1
ATOM 738 C C . GLU A 1 95 ? -4.537 -8.843 4.089 1.00 94.06 95 GLU A C 1
ATOM 740 O O . GLU A 1 95 ? -4.546 -9.762 3.272 1.00 94.06 95 GLU A O 1
ATOM 745 N N . LEU A 1 96 ? -3.407 -8.311 4.563 1.00 96.00 96 LEU A N 1
ATOM 746 C CA . LEU A 1 96 ? -2.063 -8.784 4.249 1.00 96.00 96 LEU A CA 1
ATOM 747 C C . LEU A 1 96 ? -1.397 -9.522 5.423 1.00 96.00 96 LEU A C 1
ATOM 749 O O . LEU A 1 96 ? -0.266 -9.988 5.286 1.00 96.00 96 LEU A O 1
ATOM 753 N N . ASP A 1 97 ? -2.050 -9.620 6.581 1.00 90.44 97 ASP A N 1
ATOM 754 C CA . ASP A 1 97 ? -1.487 -10.307 7.741 1.00 90.44 97 ASP A CA 1
ATOM 755 C C . ASP A 1 97 ? -1.479 -11.829 7.525 1.00 90.44 97 ASP A C 1
ATOM 757 O O . ASP A 1 97 ? -2.485 -12.437 7.161 1.00 90.44 97 ASP A O 1
ATOM 761 N N . GLY A 1 98 ? -0.314 -12.451 7.694 1.00 90.31 98 GLY A N 1
ATOM 762 C CA . GLY A 1 98 ? -0.098 -13.874 7.449 1.00 90.31 98 GLY A CA 1
ATOM 763 C C . GLY A 1 98 ? 0.107 -14.260 5.980 1.00 90.31 98 GLY A C 1
ATOM 764 O O . GLY A 1 98 ? 0.479 -15.410 5.724 1.00 90.31 98 GLY A O 1
ATOM 765 N N . VAL A 1 99 ? -0.071 -13.332 5.030 1.00 97.06 99 VAL A N 1
ATOM 766 C CA . VAL A 1 99 ? 0.217 -13.562 3.604 1.00 97.06 99 VAL A CA 1
ATOM 767 C C . VAL A 1 99 ? 1.708 -13.886 3.436 1.00 97.06 99 VAL A C 1
ATOM 769 O O . VAL A 1 99 ? 2.543 -13.204 4.036 1.00 97.06 99 VAL A O 1
ATOM 772 N N . PRO A 1 100 ? 2.093 -14.908 2.650 1.00 98.25 100 PRO A N 1
ATOM 773 C CA . PRO A 1 100 ? 3.500 -15.179 2.371 1.00 98.25 100 PRO A CA 1
ATOM 774 C C . PRO A 1 100 ? 4.228 -13.949 1.811 1.00 98.25 100 PRO A C 1
ATOM 776 O O . PRO A 1 100 ? 3.680 -13.186 1.021 1.00 98.25 100 PRO A O 1
ATOM 779 N N . ALA A 1 101 ? 5.488 -13.772 2.184 1.00 97.25 101 ALA A N 1
ATOM 780 C CA . ALA A 1 101 ? 6.395 -12.775 1.630 1.00 97.25 101 ALA A CA 1
ATOM 781 C C . ALA A 1 101 ? 7.800 -13.372 1.502 1.00 97.25 101 ALA A C 1
ATOM 783 O O . ALA A 1 101 ? 8.094 -14.459 2.009 1.00 97.25 101 ALA A O 1
ATOM 784 N N . PHE A 1 102 ? 8.704 -12.656 0.837 1.00 92.75 102 PHE A N 1
ATOM 785 C CA . PHE A 1 102 ? 10.103 -13.069 0.793 1.00 92.75 102 PHE A CA 1
ATOM 786 C C . PHE A 1 102 ? 10.678 -13.153 2.216 1.00 92.75 102 PHE A C 1
ATOM 788 O O . PHE A 1 102 ? 10.710 -12.160 2.940 1.00 92.75 102 PHE A O 1
ATOM 795 N N . GLY A 1 103 ? 11.119 -14.348 2.616 1.00 90.38 103 GLY A N 1
ATOM 796 C CA . GLY A 1 103 ? 11.702 -14.592 3.939 1.00 90.38 103 GLY A CA 1
ATOM 797 C C . GLY A 1 103 ? 10.710 -14.944 5.056 1.00 90.38 103 GLY A C 1
ATOM 798 O O . GLY A 1 103 ? 11.138 -15.041 6.202 1.00 90.38 103 GLY A O 1
ATOM 799 N N . GLY A 1 104 ? 9.419 -15.166 4.768 1.00 94.38 104 GLY A N 1
ATOM 800 C CA . GLY A 1 104 ? 8.470 -15.667 5.771 1.00 94.38 104 GLY A CA 1
ATOM 801 C C . GLY A 1 104 ? 7.018 -15.263 5.524 1.00 94.38 104 GLY A C 1
ATOM 802 O O . GLY A 1 104 ? 6.570 -15.158 4.387 1.00 94.38 104 GLY A O 1
ATOM 803 N N . LYS A 1 105 ? 6.264 -15.048 6.605 1.00 95.56 105 LYS A N 1
ATOM 804 C CA . LYS A 1 105 ? 4.912 -14.474 6.548 1.00 95.56 105 LYS A CA 1
ATOM 805 C C . LYS A 1 105 ? 4.983 -12.971 6.790 1.00 95.56 105 LYS A C 1
ATOM 807 O O . LYS A 1 105 ? 5.687 -12.520 7.693 1.00 95.56 105 LYS A O 1
ATOM 812 N N . PHE A 1 106 ? 4.250 -12.205 5.998 1.00 96.50 106 PHE A N 1
ATOM 813 C CA . PHE A 1 106 ? 4.086 -10.776 6.207 1.00 96.50 106 PHE A CA 1
ATOM 814 C C . PHE A 1 106 ? 3.185 -10.515 7.418 1.00 96.50 106 PHE A C 1
ATOM 816 O O . PHE A 1 106 ? 2.261 -11.274 7.687 1.00 96.50 106 PHE A O 1
ATOM 823 N N . ASN A 1 107 ? 3.448 -9.438 8.156 1.00 87.69 107 ASN A N 1
ATOM 824 C CA . ASN A 1 107 ? 2.730 -9.084 9.391 1.00 87.69 107 ASN A CA 1
ATOM 825 C C . ASN A 1 107 ? 1.705 -7.954 9.176 1.00 87.69 107 ASN A C 1
ATOM 827 O O . ASN A 1 107 ? 1.401 -7.192 10.095 1.00 87.69 107 ASN A O 1
ATOM 831 N N . GLY A 1 108 ? 1.286 -7.743 7.925 1.00 88.94 108 GLY A N 1
ATOM 832 C CA . GLY A 1 108 ? 0.384 -6.667 7.522 1.00 88.94 108 GLY A CA 1
ATOM 833 C C . GLY A 1 108 ? 0.959 -5.247 7.630 1.00 88.94 108 GLY A C 1
ATOM 834 O O . GLY A 1 108 ? 0.294 -4.301 7.223 1.00 88.94 108 GLY A O 1
ATOM 835 N N . ARG A 1 109 ? 2.169 -5.022 8.160 1.00 89.38 109 ARG A N 1
ATOM 836 C CA . ARG A 1 109 ? 2.716 -3.667 8.366 1.00 89.38 109 ARG A CA 1
ATOM 837 C C . ARG A 1 109 ? 3.410 -3.147 7.109 1.00 89.38 109 ARG A C 1
ATOM 839 O O . ARG A 1 109 ? 4.593 -3.380 6.875 1.00 89.38 109 ARG A O 1
ATOM 846 N N . VAL A 1 110 ? 2.669 -2.386 6.314 1.00 96.62 110 VAL A N 1
ATOM 847 C CA . VAL A 1 110 ? 3.123 -1.766 5.068 1.00 96.62 110 VAL A CA 1
ATOM 848 C C . VAL A 1 110 ? 3.781 -0.421 5.363 1.00 96.62 110 VAL A C 1
ATOM 850 O O . VAL A 1 110 ? 3.151 0.481 5.912 1.00 96.62 110 VAL A O 1
ATOM 853 N N . ARG A 1 111 ? 5.043 -0.246 4.960 1.00 97.31 111 ARG A N 1
ATOM 854 C CA . ARG A 1 111 ? 5.650 1.090 4.888 1.00 97.31 111 ARG A CA 1
ATOM 855 C C . ARG A 1 111 ? 5.112 1.820 3.659 1.00 97.31 111 ARG A C 1
ATOM 857 O O . ARG A 1 111 ? 5.208 1.288 2.551 1.00 97.31 111 ARG A O 1
ATOM 864 N N . TRP A 1 112 ? 4.536 3.000 3.861 1.00 98.06 112 TRP A N 1
ATOM 865 C CA . TRP A 1 112 ? 3.768 3.720 2.848 1.00 98.06 112 TRP A CA 1
ATOM 866 C C . TRP A 1 112 ? 3.872 5.236 3.005 1.00 98.06 112 TRP A C 1
ATOM 868 O O . TRP A 1 112 ? 4.123 5.735 4.103 1.00 98.06 112 TRP A O 1
ATOM 878 N N . HIS A 1 113 ? 3.636 5.970 1.922 1.00 97.31 113 HIS A N 1
ATOM 879 C CA . HIS A 1 113 ? 3.599 7.424 1.944 1.00 97.31 113 HIS A CA 1
ATOM 880 C C . HIS A 1 113 ? 2.377 7.946 2.718 1.00 97.31 113 HIS A C 1
ATOM 882 O O . HIS A 1 113 ? 1.251 7.511 2.468 1.00 97.31 113 HIS A O 1
ATOM 888 N N . VAL A 1 114 ? 2.561 8.935 3.601 1.00 83.75 114 VAL A N 1
ATOM 889 C CA . VAL A 1 114 ? 1.507 9.492 4.480 1.00 83.75 114 VAL A CA 1
ATOM 890 C C . VAL A 1 114 ? 0.253 9.940 3.718 1.00 83.75 114 VAL A C 1
ATOM 892 O O . VAL A 1 114 ? -0.865 9.646 4.132 1.00 83.75 114 VAL A O 1
ATOM 895 N N . ARG A 1 115 ? 0.424 10.569 2.549 1.00 88.25 115 ARG A N 1
ATOM 896 C CA . ARG A 1 115 ? -0.689 11.001 1.675 1.00 88.25 115 ARG A CA 1
ATOM 897 C C . ARG A 1 115 ? -1.526 9.852 1.101 1.00 88.25 115 ARG A C 1
ATOM 899 O O . ARG A 1 115 ? -2.688 10.058 0.778 1.00 88.25 115 ARG A O 1
ATOM 906 N N . GLY A 1 116 ? -0.950 8.660 0.957 1.00 92.00 116 GLY A N 1
ATOM 907 C CA . GLY A 1 116 ? -1.618 7.498 0.369 1.00 92.00 116 GLY A CA 1
ATOM 908 C C . GLY A 1 116 ? -2.228 6.542 1.396 1.00 92.00 116 GLY A C 1
ATOM 909 O O . GLY A 1 116 ? -2.734 5.496 1.002 1.00 92.00 116 GLY A O 1
ATOM 910 N N . VAL A 1 117 ? -2.157 6.847 2.699 1.00 87.31 117 VAL A N 1
ATOM 911 C CA . VAL A 1 117 ? -2.574 5.923 3.773 1.00 87.31 117 VAL A CA 1
ATOM 912 C C . VAL A 1 117 ? -4.052 5.561 3.660 1.00 87.31 117 VAL A C 1
ATOM 914 O O . VAL A 1 117 ? -4.390 4.379 3.607 1.00 87.31 117 VAL A O 1
ATOM 917 N N . GLU A 1 118 ? -4.928 6.566 3.571 1.00 83.12 118 GLU A N 1
ATOM 918 C CA . GLU A 1 118 ? -6.374 6.340 3.479 1.00 83.12 118 GLU A CA 1
ATOM 919 C C . GLU A 1 118 ? -6.733 5.567 2.205 1.00 83.12 118 GLU A C 1
ATOM 921 O O . GLU A 1 118 ? -7.543 4.641 2.237 1.00 83.12 118 GLU A O 1
ATOM 926 N N . GLN A 1 119 ? -6.079 5.899 1.092 1.00 93.25 119 GLN A N 1
ATOM 927 C CA . GLN A 1 119 ? -6.251 5.211 -0.179 1.00 93.25 119 GLN A CA 1
ATOM 928 C C . GLN A 1 119 ? -5.883 3.726 -0.092 1.00 93.25 119 GLN A C 1
ATOM 930 O O . GLN A 1 119 ? -6.679 2.879 -0.498 1.00 93.25 119 GLN A O 1
ATOM 935 N N . LEU A 1 120 ? -4.712 3.411 0.469 1.00 96.19 120 LEU A N 1
ATOM 936 C CA . LEU A 1 120 ? -4.235 2.040 0.640 1.00 96.19 120 LEU A CA 1
ATOM 937 C C . LEU A 1 120 ? -5.199 1.229 1.517 1.00 96.19 120 LEU A C 1
ATOM 939 O O . LEU A 1 120 ? -5.624 0.141 1.136 1.00 96.19 120 LEU A O 1
ATOM 943 N N . GLN A 1 121 ? -5.595 1.783 2.666 1.00 90.38 121 GLN A N 1
ATOM 944 C CA . GLN A 1 121 ? -6.514 1.129 3.602 1.00 90.38 121 GLN A CA 1
ATOM 945 C C . GLN A 1 121 ? -7.879 0.852 2.971 1.00 90.38 121 GLN A C 1
ATOM 947 O O . GLN A 1 121 ? -8.439 -0.225 3.161 1.00 90.38 121 GLN A O 1
ATOM 952 N N . ARG A 1 122 ? -8.433 1.817 2.228 1.00 88.75 122 ARG A N 1
ATOM 953 C CA . ARG A 1 122 ? -9.731 1.661 1.560 1.00 88.75 122 ARG A CA 1
ATOM 954 C C . ARG A 1 122 ? -9.679 0.580 0.482 1.00 88.75 122 ARG A C 1
ATOM 956 O O . ARG A 1 122 ? -10.566 -0.268 0.462 1.00 88.75 122 ARG A O 1
ATOM 963 N N . ALA A 1 123 ? -8.625 0.568 -0.334 1.00 96.12 123 ALA A N 1
ATOM 964 C CA . ALA A 1 123 ? -8.462 -0.425 -1.389 1.00 96.12 123 ALA A CA 1
ATOM 965 C C . ALA A 1 123 ? -8.375 -1.850 -0.835 1.00 96.12 123 ALA A C 1
ATOM 967 O O . ALA A 1 123 ? -9.157 -2.712 -1.234 1.00 96.12 123 ALA A O 1
ATOM 968 N N . PHE A 1 124 ? -7.484 -2.096 0.129 1.00 97.06 124 PHE A N 1
ATOM 969 C CA . PHE A 1 1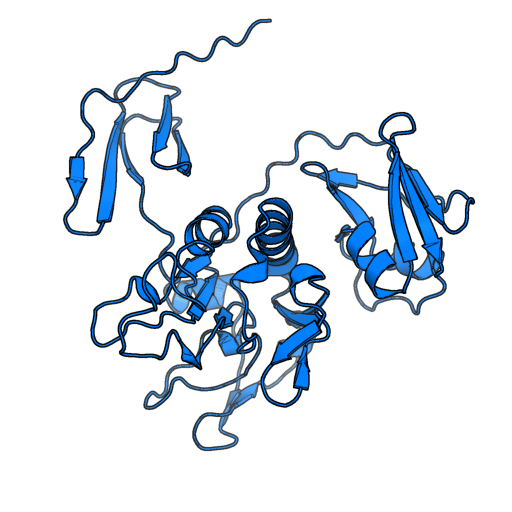24 ? -7.341 -3.432 0.710 1.00 97.06 124 PHE A CA 1
ATOM 970 C C . PHE A 1 124 ? -8.569 -3.866 1.511 1.00 97.06 124 PHE A C 1
ATOM 972 O O . PHE A 1 124 ? -8.965 -5.025 1.426 1.00 97.06 124 PHE A O 1
ATOM 979 N N . ARG A 1 125 ? -9.254 -2.940 2.188 1.00 89.25 125 ARG A N 1
ATOM 980 C CA . ARG A 1 125 ? -10.528 -3.255 2.839 1.00 89.25 125 ARG A CA 1
ATOM 981 C C . ARG A 1 125 ? -11.588 -3.712 1.839 1.00 89.25 125 ARG A C 1
ATOM 983 O O . ARG A 1 125 ? -12.286 -4.686 2.108 1.00 89.25 125 ARG A O 1
ATOM 990 N N . GLU A 1 126 ? -11.718 -3.043 0.693 1.00 90.38 126 GLU A N 1
ATOM 991 C CA . GLU A 1 126 ? -12.670 -3.461 -0.345 1.00 90.38 126 GLU A CA 1
ATOM 992 C C . GLU A 1 126 ? -12.291 -4.826 -0.948 1.00 90.38 126 GLU A C 1
ATOM 994 O O . GLU A 1 126 ? -13.172 -5.655 -1.183 1.00 90.38 126 GLU A O 1
ATOM 999 N N . ILE A 1 127 ? -10.992 -5.110 -1.115 1.00 97.00 127 ILE A N 1
ATOM 1000 C CA . ILE A 1 127 ? -10.496 -6.451 -1.471 1.00 97.00 127 ILE A CA 1
ATOM 1001 C C . ILE A 1 127 ? -10.960 -7.499 -0.447 1.00 97.00 127 ILE A C 1
ATOM 1003 O O . ILE A 1 127 ? -11.503 -8.537 -0.835 1.00 97.00 127 ILE A O 1
ATOM 1007 N N . GLY A 1 128 ? -10.801 -7.219 0.849 1.00 90.62 128 GLY A N 1
ATOM 1008 C CA . GLY A 1 128 ? -11.273 -8.079 1.937 1.00 90.62 128 GLY A CA 1
ATOM 1009 C C . GLY A 1 128 ? -12.783 -8.310 1.901 1.00 90.62 128 GLY A C 1
ATOM 1010 O O . GLY A 1 128 ? -13.237 -9.452 1.901 1.00 90.62 128 GLY A O 1
ATOM 1011 N N . GLN A 1 129 ? -13.566 -7.235 1.789 1.00 84.38 129 GLN A N 1
ATOM 1012 C CA . GLN A 1 129 ? -15.034 -7.282 1.741 1.00 84.38 129 GLN A CA 1
ATOM 1013 C C . GLN A 1 129 ? -15.572 -8.090 0.555 1.00 84.38 129 GLN A C 1
ATOM 1015 O O . GLN A 1 129 ? -16.607 -8.740 0.673 1.00 84.38 129 GLN A O 1
ATOM 1020 N N . LYS A 1 130 ? -14.867 -8.079 -0.580 1.00 91.50 130 LYS A N 1
ATOM 1021 C CA . LYS A 1 130 ? -15.222 -8.860 -1.774 1.00 91.50 130 LYS A CA 1
ATOM 1022 C C . LYS A 1 130 ? -14.698 -10.303 -1.738 1.00 91.50 130 LYS A C 1
ATOM 1024 O O . LYS A 1 130 ? -14.893 -11.036 -2.704 1.00 91.50 130 LYS A O 1
ATOM 1029 N N . GLY A 1 131 ? -14.014 -10.719 -0.668 1.00 92.50 131 GLY A N 1
ATOM 1030 C CA . GLY A 1 131 ? -13.418 -12.055 -0.561 1.00 92.50 131 GLY A CA 1
ATOM 1031 C C . GLY A 1 131 ? -12.293 -12.298 -1.574 1.00 92.50 131 GLY A C 1
ATOM 1032 O O . GLY A 1 131 ? -12.056 -13.437 -1.983 1.00 92.50 131 GLY A O 1
ATOM 1033 N N . LEU A 1 132 ? -11.621 -11.231 -2.015 1.00 97.00 132 LEU A N 1
ATOM 1034 C CA . LEU A 1 132 ? -10.586 -11.281 -3.049 1.00 97.00 132 LEU A CA 1
ATOM 1035 C C . LEU A 1 132 ? -9.175 -11.509 -2.483 1.00 97.00 132 LEU A C 1
ATOM 1037 O O . LEU A 1 132 ? -8.245 -11.738 -3.251 1.00 97.00 132 LEU A O 1
ATOM 1041 N N . THR A 1 133 ? -9.000 -11.529 -1.159 1.00 96.00 133 THR A N 1
ATOM 1042 C CA . THR A 1 133 ? -7.704 -11.807 -0.504 1.00 96.00 133 THR A CA 1
ATOM 1043 C C . THR A 1 133 ? -7.102 -13.154 -0.902 1.00 96.00 133 THR A C 1
ATOM 1045 O O . THR A 1 133 ? -5.886 -13.282 -0.964 1.00 96.00 133 THR A O 1
ATOM 1048 N N . LYS A 1 134 ? -7.936 -14.131 -1.278 1.00 95.62 134 LYS A N 1
ATOM 1049 C CA . LYS A 1 134 ? -7.519 -15.436 -1.826 1.00 95.62 134 LYS A CA 1
ATOM 1050 C C . LYS A 1 134 ? -6.643 -15.351 -3.084 1.00 95.62 134 LYS A C 1
ATOM 1052 O O . LYS A 1 134 ? -5.972 -16.321 -3.416 1.00 95.62 134 LYS A O 1
ATOM 1057 N N . HIS A 1 135 ? -6.666 -14.221 -3.794 1.00 97.75 135 HIS A N 1
ATOM 1058 C CA . HIS A 1 135 ? -5.816 -13.992 -4.962 1.00 97.75 135 HIS A CA 1
ATOM 1059 C C . HIS A 1 135 ? -4.416 -13.489 -4.581 1.00 97.75 135 HIS A C 1
ATOM 1061 O O . HIS A 1 135 ? -3.554 -13.442 -5.447 1.00 97.75 135 HIS A O 1
ATOM 1067 N N . ILE A 1 136 ? -4.158 -13.127 -3.319 1.00 98.06 136 ILE A N 1
ATOM 1068 C CA . ILE A 1 136 ? -2.863 -12.619 -2.847 1.00 98.06 136 ILE A CA 1
ATOM 1069 C C . ILE A 1 136 ? -2.052 -13.792 -2.280 1.00 98.06 136 ILE A C 1
ATOM 1071 O O . ILE A 1 136 ? -2.152 -14.129 -1.103 1.00 98.06 136 ILE A O 1
ATOM 1075 N N . LEU A 1 137 ? -1.264 -14.439 -3.136 1.00 98.12 137 LEU A N 1
ATOM 1076 C CA . LEU A 1 137 ? -0.430 -15.589 -2.775 1.00 98.12 137 LEU A CA 1
ATOM 1077 C C . LEU A 1 137 ? 0.920 -15.170 -2.188 1.00 98.12 137 LEU A C 1
ATOM 1079 O O . LEU A 1 137 ? 1.466 -15.877 -1.343 1.00 98.12 137 LEU A O 1
ATOM 1083 N N . LEU A 1 138 ? 1.462 -14.036 -2.639 1.00 98.50 138 LEU A N 1
ATOM 1084 C CA . LEU A 1 138 ? 2.748 -13.510 -2.192 1.00 98.50 138 LEU A CA 1
ATOM 1085 C C . LEU A 1 138 ? 2.732 -11.977 -2.179 1.00 98.50 138 LEU A C 1
ATOM 1087 O O . LEU A 1 138 ? 2.415 -11.339 -3.185 1.00 98.50 138 LEU A O 1
ATOM 1091 N N . TRP A 1 139 ? 3.138 -11.381 -1.061 1.00 98.44 139 TRP A N 1
ATOM 1092 C CA . TRP A 1 139 ? 3.415 -9.952 -0.955 1.00 98.44 139 TRP A CA 1
ATOM 1093 C C . TRP A 1 139 ? 4.842 -9.652 -1.430 1.00 98.44 139 TRP A C 1
ATOM 1095 O O . TRP A 1 139 ? 5.819 -10.082 -0.812 1.00 98.44 139 TRP A O 1
ATOM 1105 N N . GLY A 1 140 ? 4.965 -8.912 -2.534 1.00 97.31 140 GLY A N 1
ATOM 1106 C CA . GLY A 1 140 ? 6.248 -8.578 -3.159 1.00 97.31 140 GLY A CA 1
ATOM 1107 C C . GLY A 1 140 ? 6.973 -7.389 -2.520 1.00 97.31 140 GLY A C 1
ATOM 1108 O O . GLY A 1 140 ? 8.173 -7.217 -2.726 1.00 97.31 140 GLY A O 1
ATOM 1109 N N . GLY A 1 141 ? 6.272 -6.607 -1.693 1.00 97.06 141 GLY A N 1
ATOM 1110 C CA . GLY A 1 141 ? 6.817 -5.462 -0.963 1.00 97.06 141 GLY A CA 1
ATOM 1111 C C . GLY A 1 141 ? 6.258 -4.118 -1.430 1.00 97.06 141 GLY A C 1
ATOM 1112 O O . GLY A 1 141 ? 5.611 -4.025 -2.468 1.00 97.06 141 GLY A O 1
ATOM 1113 N N . SER A 1 142 ? 6.510 -3.065 -0.642 1.00 98.19 142 SER A N 1
ATOM 1114 C CA . SER A 1 142 ? 6.088 -1.686 -0.934 1.00 98.19 142 SER A CA 1
ATOM 1115 C C . SER A 1 142 ? 7.265 -0.705 -0.954 1.00 98.19 142 SER A C 1
ATOM 1117 O O . SER A 1 142 ? 7.870 -0.476 -1.993 1.00 98.19 142 SER A O 1
ATOM 1119 N N . PHE A 1 143 ? 7.654 -0.133 0.183 1.00 98.25 143 PHE A N 1
ATOM 1120 C CA . PHE A 1 143 ? 8.731 0.848 0.259 1.00 98.25 143 PHE A CA 1
ATOM 1121 C C . PHE A 1 143 ? 10.104 0.172 0.170 1.00 98.25 143 PHE A C 1
ATOM 1123 O O . PHE A 1 143 ? 10.637 -0.322 1.165 1.00 98.25 143 PHE A O 1
ATOM 1130 N N . VAL A 1 144 ? 10.670 0.166 -1.037 1.00 96.69 144 VAL A N 1
ATOM 1131 C CA . VAL A 1 144 ? 11.995 -0.383 -1.350 1.00 96.69 144 VAL A CA 1
ATOM 1132 C C . VAL A 1 144 ? 12.779 0.679 -2.127 1.00 96.69 144 VAL A C 1
ATOM 1134 O O . VAL A 1 144 ? 12.647 0.750 -3.352 1.00 96.69 144 VAL A O 1
ATOM 1137 N N . PRO A 1 145 ? 13.570 1.533 -1.450 1.00 97.12 145 PRO A N 1
ATOM 1138 C CA . PRO A 1 145 ? 14.382 2.556 -2.104 1.00 97.12 145 PRO A CA 1
ATOM 1139 C C . PRO A 1 145 ? 15.400 1.945 -3.069 1.00 97.12 145 PRO A C 1
ATOM 1141 O O . PRO A 1 145 ? 16.394 1.334 -2.669 1.00 97.12 145 PRO A O 1
ATOM 1144 N N . ARG A 1 146 ? 15.143 2.100 -4.370 1.00 96.56 146 ARG A N 1
ATOM 1145 C CA . ARG A 1 146 ? 15.996 1.557 -5.429 1.00 96.56 146 ARG A CA 1
ATOM 1146 C C . ARG A 1 146 ? 15.832 2.303 -6.746 1.00 96.56 146 ARG A C 1
ATOM 1148 O O . ARG A 1 146 ? 14.773 2.839 -7.068 1.00 96.56 146 ARG A O 1
ATOM 1155 N N . ARG A 1 147 ? 16.854 2.206 -7.584 1.00 95.56 147 ARG A N 1
ATOM 1156 C CA . ARG A 1 147 ? 16.752 2.444 -9.022 1.00 95.56 147 ARG A CA 1
ATOM 1157 C C . ARG A 1 147 ? 15.935 1.349 -9.704 1.00 95.56 147 ARG A C 1
ATOM 1159 O O . ARG A 1 147 ? 15.836 0.207 -9.235 1.00 95.56 147 ARG A O 1
ATOM 1166 N N . MET A 1 148 ? 15.342 1.697 -10.836 1.00 91.19 148 MET A N 1
ATOM 1167 C CA . MET A 1 148 ? 14.789 0.716 -11.761 1.00 91.19 148 MET A CA 1
ATOM 1168 C C . MET A 1 148 ? 15.916 -0.171 -12.306 1.00 91.19 148 MET A C 1
ATOM 1170 O O . MET A 1 148 ? 17.023 0.297 -12.570 1.00 91.19 148 MET A O 1
ATOM 1174 N N . ARG A 1 149 ? 15.647 -1.469 -12.487 1.00 84.25 149 ARG A N 1
ATOM 1175 C CA . ARG A 1 149 ? 16.649 -2.403 -13.017 1.00 84.25 149 ARG A CA 1
ATOM 1176 C C . ARG A 1 149 ? 17.085 -1.951 -14.416 1.00 84.25 149 ARG A C 1
ATOM 1178 O O . ARG A 1 149 ? 16.241 -1.758 -15.286 1.00 84.25 149 ARG A O 1
ATOM 1185 N N . GLY A 1 150 ? 18.394 -1.784 -14.612 1.00 83.06 150 GLY A N 1
ATOM 1186 C CA . GLY A 1 150 ? 18.970 -1.346 -15.8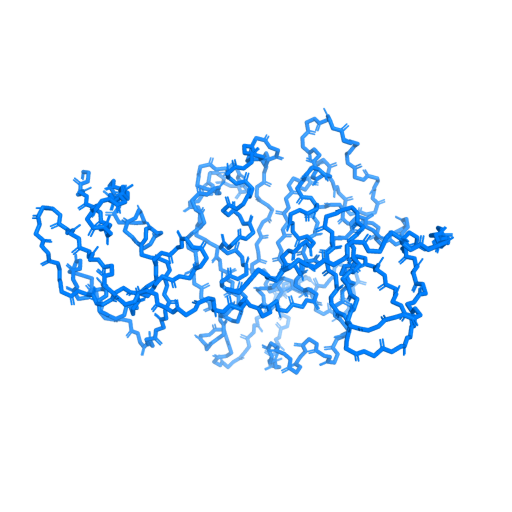89 1.00 83.06 150 GLY A CA 1
ATOM 1187 C C . GLY A 1 150 ? 18.707 0.123 -16.249 1.00 83.06 150 GLY A C 1
ATOM 1188 O O . GLY A 1 150 ? 18.838 0.479 -17.413 1.00 83.06 150 GLY A O 1
ATOM 1189 N N . SER A 1 151 ? 18.318 0.970 -15.289 1.00 86.56 151 SER A N 1
ATOM 1190 C CA . SER A 1 151 ? 18.085 2.402 -15.508 1.00 86.56 151 SER A CA 1
ATOM 1191 C C . SER A 1 151 ? 18.679 3.247 -14.376 1.00 86.56 151 SER A C 1
ATOM 1193 O O . SER A 1 151 ? 18.874 2.775 -13.255 1.00 86.56 151 SER A O 1
ATOM 1195 N N . SER A 1 152 ? 18.979 4.512 -14.673 1.00 86.69 152 SER A N 1
ATOM 1196 C CA . SER A 1 152 ? 19.361 5.521 -13.681 1.00 86.69 152 SER A CA 1
ATOM 1197 C C . SER A 1 152 ? 18.156 6.124 -12.949 1.00 86.69 152 SER A C 1
ATOM 1199 O O . SER A 1 152 ? 18.334 6.722 -11.890 1.00 86.69 152 SER A O 1
ATOM 1201 N N . SER A 1 153 ? 16.938 5.945 -13.471 1.00 91.50 153 SER A N 1
ATOM 1202 C CA . SER A 1 153 ? 15.703 6.442 -12.860 1.00 91.50 153 SER A CA 1
ATOM 1203 C C . SER A 1 153 ? 15.349 5.683 -11.583 1.00 91.50 153 SER A C 1
ATOM 1205 O O . SER A 1 153 ? 15.555 4.469 -11.472 1.00 91.50 153 SER A O 1
ATOM 1207 N N . LEU A 1 154 ? 14.768 6.393 -10.619 1.00 95.12 154 LEU A N 1
ATOM 1208 C CA . LEU A 1 154 ? 14.270 5.794 -9.388 1.00 95.12 154 LEU A CA 1
ATOM 1209 C C . LEU A 1 154 ? 12.988 4.996 -9.626 1.00 95.12 154 LEU A C 1
ATOM 1211 O O . LEU A 1 154 ? 12.122 5.376 -10.408 1.00 95.12 154 LEU A O 1
ATOM 1215 N N . SER A 1 155 ? 12.871 3.882 -8.911 1.00 96.00 155 SER A N 1
ATOM 1216 C CA . SER A 1 155 ? 11.637 3.109 -8.832 1.00 96.00 155 SER A CA 1
ATOM 1217 C C . SER A 1 155 ? 10.595 3.844 -7.992 1.00 96.00 155 SER A C 1
ATOM 1219 O O . SER A 1 155 ? 10.944 4.474 -6.992 1.00 96.00 155 SER A O 1
ATOM 1221 N N . ARG A 1 156 ? 9.314 3.666 -8.322 1.00 97.19 156 ARG A N 1
ATOM 1222 C CA . ARG A 1 156 ? 8.168 4.206 -7.569 1.00 97.19 156 ARG A CA 1
ATOM 1223 C C . ARG A 1 156 ? 8.050 3.645 -6.154 1.00 97.19 156 ARG A C 1
ATOM 1225 O O . ARG A 1 156 ? 7.603 4.342 -5.246 1.00 97.19 156 ARG A O 1
ATOM 1232 N N . HIS A 1 157 ? 8.603 2.456 -5.925 1.00 98.06 157 HIS A N 1
ATOM 1233 C CA . HIS A 1 157 ? 8.808 1.909 -4.582 1.00 98.06 157 HIS A CA 1
ATOM 1234 C C . HIS A 1 157 ? 9.656 2.824 -3.680 1.00 98.06 157 HIS A C 1
ATOM 1236 O O . HIS A 1 157 ? 9.497 2.786 -2.462 1.00 98.06 157 HIS A O 1
ATOM 1242 N N . SER A 1 158 ? 10.507 3.690 -4.246 1.00 98.06 158 SER A N 1
ATOM 1243 C CA . SER A 1 158 ? 11.341 4.627 -3.476 1.00 98.06 158 SER A CA 1
ATOM 1244 C C . SER A 1 158 ? 10.556 5.772 -2.842 1.00 98.06 158 SER A C 1
ATOM 1246 O O . SER A 1 158 ? 11.084 6.418 -1.948 1.00 98.06 158 SER A O 1
ATOM 1248 N N . TRP A 1 159 ? 9.309 6.006 -3.263 1.00 98.25 159 TRP A N 1
ATOM 1249 C CA . TRP A 1 159 ? 8.413 6.985 -2.638 1.00 98.25 159 TRP A CA 1
ATOM 1250 C C . TRP A 1 159 ? 7.394 6.344 -1.692 1.00 98.25 159 TRP A C 1
ATOM 1252 O O . TRP A 1 159 ? 6.623 7.054 -1.058 1.00 98.25 159 TRP A O 1
ATOM 1262 N N . GLY A 1 160 ? 7.356 5.011 -1.588 1.00 98.12 160 GLY A N 1
ATOM 1263 C CA . GLY A 1 160 ? 6.350 4.318 -0.775 1.00 98.12 160 GLY A CA 1
ATOM 1264 C C . GLY A 1 160 ? 4.934 4.489 -1.325 1.00 98.12 160 GLY A C 1
ATOM 1265 O O . GLY A 1 160 ? 3.991 4.608 -0.549 1.00 98.12 160 GLY A O 1
ATOM 1266 N N . ILE A 1 161 ? 4.807 4.544 -2.653 1.00 98.44 161 ILE A N 1
ATOM 1267 C CA . ILE A 1 161 ? 3.538 4.711 -3.380 1.00 98.44 161 ILE A CA 1
ATOM 1268 C C . ILE A 1 161 ? 3.255 3.557 -4.348 1.00 98.44 161 ILE A C 1
ATOM 1270 O O . ILE A 1 161 ? 2.324 3.637 -5.144 1.00 98.44 161 ILE A O 1
ATOM 1274 N N . ALA A 1 162 ? 4.081 2.513 -4.319 1.00 98.62 162 ALA A N 1
ATOM 1275 C CA . ALA A 1 162 ? 3.934 1.334 -5.155 1.00 98.62 162 ALA A CA 1
ATOM 1276 C C . ALA A 1 162 ? 4.058 0.061 -4.323 1.00 98.62 162 ALA A C 1
ATOM 1278 O O . ALA A 1 162 ? 4.764 0.053 -3.308 1.00 98.62 162 ALA A O 1
ATOM 1279 N N . PHE A 1 163 ? 3.376 -0.992 -4.754 1.00 98.81 163 PHE A N 1
ATOM 1280 C CA . PHE A 1 163 ? 3.478 -2.322 -4.174 1.00 98.81 163 PHE A CA 1
ATOM 1281 C C . PHE A 1 163 ? 3.384 -3.408 -5.244 1.00 98.81 163 PHE A C 1
ATOM 1283 O O . PHE A 1 163 ? 2.764 -3.205 -6.286 1.00 98.81 163 PHE A O 1
ATOM 1290 N N . ASP A 1 164 ? 3.954 -4.570 -4.926 1.00 98.69 164 ASP A N 1
ATOM 1291 C CA . ASP A 1 164 ? 3.937 -5.752 -5.785 1.00 98.69 164 ASP A CA 1
ATOM 1292 C C . ASP A 1 164 ? 3.100 -6.886 -5.169 1.00 98.69 164 ASP A C 1
ATOM 1294 O O . ASP A 1 164 ? 3.226 -7.190 -3.977 1.00 98.69 164 ASP A O 1
ATOM 1298 N N . ILE A 1 165 ? 2.280 -7.555 -5.984 1.00 98.69 165 ILE A N 1
ATOM 1299 C CA . ILE A 1 165 ? 1.503 -8.749 -5.609 1.00 98.69 165 ILE A CA 1
ATOM 1300 C C . ILE A 1 165 ? 1.823 -9.895 -6.570 1.00 98.69 165 ILE A C 1
ATOM 1302 O O . ILE A 1 165 ? 1.829 -9.713 -7.784 1.00 98.69 165 ILE A O 1
ATOM 1306 N N . ASN A 1 166 ? 2.057 -11.092 -6.025 1.00 98.50 166 ASN A N 1
ATOM 1307 C CA . ASN A 1 166 ? 2.353 -12.315 -6.777 1.00 98.50 166 ASN A CA 1
ATOM 1308 C C . ASN A 1 166 ? 3.469 -12.157 -7.841 1.00 98.50 166 ASN A C 1
ATOM 1310 O O . ASN A 1 166 ? 3.232 -12.462 -9.017 1.00 98.50 166 ASN A O 1
ATOM 1314 N N . PRO A 1 167 ? 4.685 -11.687 -7.472 1.00 97.25 167 PRO A N 1
ATOM 1315 C CA . PRO A 1 167 ? 5.816 -11.573 -8.400 1.00 97.25 167 PRO A CA 1
ATOM 1316 C C . PRO A 1 167 ? 6.112 -12.824 -9.237 1.00 97.25 167 PRO A C 1
ATOM 1318 O O . PRO A 1 167 ? 6.500 -12.703 -10.398 1.00 97.25 167 PRO A O 1
ATOM 1321 N N . SER A 1 168 ? 5.937 -14.019 -8.663 1.00 96.00 168 SER A N 1
ATOM 1322 C CA . SER A 1 168 ? 6.241 -15.291 -9.332 1.00 96.00 168 SER A CA 1
ATOM 1323 C C . SER A 1 168 ? 5.326 -15.546 -10.530 1.00 96.00 168 SER A C 1
ATOM 1325 O O . SER A 1 168 ? 5.781 -16.009 -11.574 1.00 96.00 168 SER A O 1
ATOM 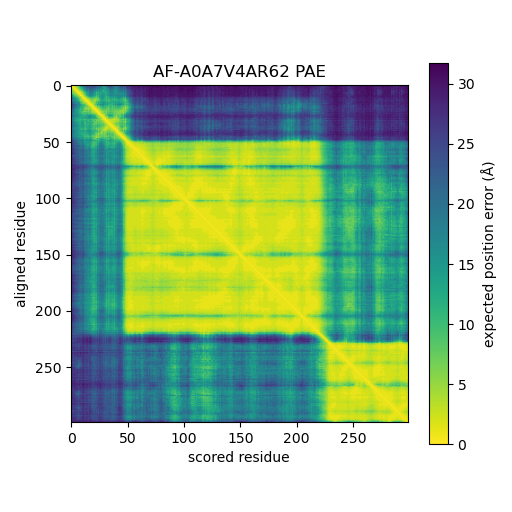1327 N N . GLU A 1 169 ? 4.044 -15.210 -10.400 1.00 97.56 169 GLU A N 1
ATOM 1328 C CA . GLU A 1 169 ? 3.021 -15.434 -11.422 1.00 97.56 169 GLU A CA 1
ATOM 1329 C C . GLU A 1 169 ? 2.878 -14.254 -12.395 1.00 97.56 169 GLU A C 1
ATOM 1331 O O . GLU A 1 169 ? 2.245 -14.394 -13.442 1.00 97.56 169 GLU A O 1
ATOM 1336 N N . ASN A 1 170 ? 3.455 -13.090 -12.069 1.00 97.38 170 ASN A N 1
ATOM 1337 C CA . ASN A 1 170 ? 3.237 -11.837 -12.799 1.00 97.38 170 ASN A CA 1
ATOM 1338 C C . ASN A 1 170 ? 4.539 -11.062 -13.073 1.00 97.38 170 ASN A C 1
ATOM 1340 O O . ASN A 1 170 ? 4.588 -9.837 -12.944 1.00 97.38 170 ASN A O 1
ATOM 1344 N N . ALA A 1 171 ? 5.597 -11.783 -13.446 1.00 94.94 171 ALA A N 1
ATOM 1345 C CA . ALA A 1 171 ? 6.935 -11.232 -13.627 1.00 94.94 171 ALA A CA 1
ATOM 1346 C C . ALA A 1 171 ? 7.020 -10.119 -14.692 1.00 94.94 171 ALA A C 1
ATOM 1348 O O . ALA A 1 171 ? 6.377 -10.169 -15.742 1.00 94.94 171 ALA A O 1
ATOM 1349 N N . PHE A 1 172 ? 7.908 -9.153 -14.449 1.00 94.38 172 PHE A N 1
ATOM 1350 C CA . PHE A 1 172 ? 8.213 -8.067 -15.379 1.00 94.38 172 PHE A CA 1
ATOM 1351 C C . PHE A 1 172 ? 8.617 -8.570 -16.779 1.00 94.38 172 PHE A C 1
ATOM 1353 O O . PHE A 1 172 ? 9.441 -9.476 -16.927 1.00 94.38 172 PHE A O 1
ATOM 1360 N N . GLY A 1 173 ? 8.081 -7.927 -17.816 1.00 92.81 173 GLY A N 1
ATOM 1361 C CA . GLY A 1 173 ? 8.296 -8.245 -19.227 1.00 92.81 173 GLY A CA 1
ATOM 1362 C C . GLY A 1 173 ? 7.590 -9.520 -19.696 1.00 92.81 173 GLY A C 1
ATOM 1363 O O . GLY A 1 173 ? 7.927 -10.034 -20.762 1.00 92.81 173 GLY A O 1
ATOM 1364 N N . ARG A 1 174 ? 6.659 -10.067 -18.906 1.00 92.62 174 ARG A N 1
ATOM 1365 C CA . ARG A 1 174 ? 5.896 -11.282 -19.223 1.00 92.62 174 ARG A CA 1
ATOM 1366 C C . ARG A 1 174 ? 4.401 -10.999 -19.166 1.00 92.62 174 ARG A C 1
ATOM 1368 O O . ARG A 1 174 ? 3.960 -10.025 -18.560 1.00 92.62 174 ARG A O 1
ATOM 1375 N N . GLU A 1 175 ? 3.626 -11.875 -19.797 1.00 93.81 175 GLU A N 1
ATOM 1376 C CA . GLU A 1 175 ? 2.172 -11.811 -19.696 1.00 93.81 175 GLU A CA 1
ATOM 1377 C C . GLU A 1 175 ? 1.729 -12.116 -18.257 1.00 93.81 175 GLU A C 1
ATOM 1379 O O . GLU A 1 175 ? 2.077 -13.185 -17.746 1.00 93.81 175 GLU A O 1
ATOM 1384 N N . PRO A 1 176 ? 0.965 -11.223 -17.597 1.00 95.19 176 PRO A N 1
ATOM 1385 C CA . PRO A 1 176 ? 0.423 -11.492 -16.271 1.00 95.19 176 PRO A CA 1
ATOM 1386 C C . PRO A 1 176 ? -0.560 -12.660 -16.314 1.00 95.19 176 PRO A C 1
ATOM 1388 O O . PRO A 1 176 ? -1.343 -12.769 -17.269 1.00 95.19 176 PRO A O 1
ATOM 1391 N N . ALA A 1 177 ? -0.582 -13.475 -15.257 1.00 96.31 177 ALA A N 1
ATOM 1392 C CA . ALA A 1 177 ? -1.462 -14.634 -15.156 1.00 96.31 177 ALA A CA 1
ATOM 1393 C C . ALA A 1 177 ? -2.914 -14.290 -15.550 1.00 96.31 177 ALA A C 1
ATOM 1395 O O . ALA A 1 177 ? -3.483 -13.272 -15.136 1.00 96.31 177 ALA A O 1
ATOM 1396 N N . ALA A 1 178 ? -3.512 -15.134 -16.395 1.00 95.44 178 ALA A N 1
ATOM 1397 C CA . ALA A 1 178 ? -4.877 -14.945 -16.878 1.00 95.44 178 ALA A CA 1
ATOM 1398 C C . ALA A 1 178 ? -5.890 -14.993 -15.722 1.00 95.44 178 ALA A C 1
ATOM 1400 O O . ALA A 1 178 ? -5.659 -15.676 -14.725 1.00 95.44 178 ALA A O 1
ATOM 1401 N N . ALA A 1 179 ? -7.016 -14.290 -15.871 1.00 95.00 179 ALA A N 1
ATOM 1402 C CA . ALA A 1 179 ? -8.080 -14.292 -14.868 1.00 95.00 179 ALA A CA 1
ATOM 1403 C C . ALA A 1 179 ? -8.556 -15.730 -14.582 1.00 95.00 179 ALA A C 1
ATOM 1405 O O . ALA A 1 179 ? -8.590 -16.577 -15.478 1.00 95.00 179 ALA A O 1
ATOM 1406 N N . GLY A 1 180 ? -8.879 -16.017 -13.325 1.00 92.44 180 GLY A N 1
ATOM 1407 C CA . GLY A 1 180 ? -9.255 -17.342 -12.836 1.00 92.44 180 GLY A CA 1
ATOM 1408 C C . GLY A 1 180 ? -8.080 -18.293 -12.587 1.00 92.44 180 GLY A C 1
ATOM 1409 O O . GLY A 1 180 ? -8.289 -19.389 -12.064 1.00 92.44 180 GLY A O 1
ATOM 1410 N N . ARG A 1 181 ? -6.840 -17.916 -12.930 1.00 96.50 181 ARG A N 1
ATOM 1411 C CA . ARG A 1 181 ? -5.646 -18.715 -12.611 1.00 96.50 181 ARG A CA 1
ATOM 1412 C C . ARG A 1 181 ? -5.114 -18.371 -11.214 1.00 96.50 181 ARG A C 1
ATOM 1414 O O . ARG A 1 181 ? -5.182 -17.208 -10.811 1.00 96.50 181 ARG A O 1
ATOM 1421 N N . PRO A 1 182 ? -4.537 -19.347 -10.484 1.00 94.12 182 PRO A N 1
ATOM 1422 C CA . PRO A 1 182 ? -3.837 -19.072 -9.232 1.00 94.12 182 PRO A CA 1
ATOM 1423 C C . PRO A 1 182 ? -2.796 -17.964 -9.411 1.00 94.12 182 PRO A C 1
ATOM 1425 O O . PRO A 1 182 ? -2.043 -17.971 -10.384 1.00 94.12 182 PRO A O 1
ATOM 1428 N N . GLY A 1 183 ? -2.794 -16.998 -8.494 1.00 93.38 183 GLY A N 1
ATOM 1429 C CA . GLY A 1 183 ? -1.872 -15.864 -8.510 1.00 93.38 183 GLY A CA 1
ATOM 1430 C C . GLY A 1 183 ? -2.200 -14.770 -9.531 1.00 93.38 183 GLY A C 1
ATOM 1431 O O . GLY A 1 183 ? -1.463 -13.785 -9.606 1.00 93.38 183 GLY A O 1
ATOM 1432 N N . SER A 1 184 ? -3.303 -14.876 -10.284 1.00 97.75 184 SER A N 1
ATOM 1433 C CA . SER A 1 184 ? -3.777 -13.749 -11.090 1.00 97.75 184 SER A CA 1
ATOM 1434 C C . SER A 1 184 ? -4.184 -12.581 -10.201 1.00 97.75 184 SER A C 1
ATOM 1436 O O . SER A 1 184 ? -4.872 -12.753 -9.195 1.00 97.75 184 SER A O 1
ATOM 1438 N N . VAL A 1 185 ? -3.754 -11.384 -10.597 1.00 98.06 185 VAL A N 1
ATOM 1439 C CA . VAL A 1 185 ? -4.146 -10.127 -9.954 1.00 98.06 185 VAL A CA 1
ATOM 1440 C C . VAL A 1 185 ? -5.285 -9.426 -10.691 1.00 98.06 185 VAL A C 1
ATOM 1442 O O . VAL A 1 185 ? -5.732 -8.372 -10.249 1.00 98.06 185 VAL A O 1
ATOM 1445 N N . ARG A 1 186 ? -5.768 -9.969 -11.819 1.00 97.25 186 ARG A N 1
ATOM 1446 C CA . ARG A 1 186 ? -6.733 -9.280 -12.695 1.00 97.25 186 ARG A CA 1
ATOM 1447 C C . ARG A 1 186 ? -8.068 -9.020 -12.003 1.00 97.25 186 ARG A C 1
ATOM 1449 O O . ARG A 1 186 ? -8.710 -8.018 -12.289 1.00 97.25 186 ARG A O 1
ATOM 1456 N N . GLU A 1 187 ? -8.449 -9.866 -11.056 1.00 97.19 187 GLU A N 1
ATOM 1457 C CA . GLU A 1 187 ? -9.625 -9.695 -10.204 1.00 97.19 187 GLU A CA 1
ATOM 1458 C C . GLU A 1 187 ? -9.439 -8.590 -9.151 1.00 97.19 187 GLU A C 1
ATOM 1460 O O . GLU A 1 187 ? -10.419 -8.004 -8.694 1.00 97.19 187 GLU A O 1
ATOM 1465 N N . LEU A 1 188 ? -8.192 -8.271 -8.785 1.00 98.12 188 LEU A N 1
ATOM 1466 C CA . LEU A 1 188 ? -7.850 -7.189 -7.856 1.00 98.12 188 LEU A CA 1
ATOM 1467 C C . LEU A 1 188 ? -7.814 -5.822 -8.557 1.00 98.12 188 LEU A C 1
ATOM 1469 O O . LEU A 1 188 ? -8.149 -4.803 -7.950 1.00 98.12 188 LEU A O 1
ATOM 1473 N N . VAL A 1 189 ? -7.420 -5.807 -9.837 1.00 97.62 189 VAL A N 1
ATOM 1474 C CA . VAL A 1 189 ? -7.184 -4.592 -10.636 1.00 97.62 189 VAL A CA 1
ATOM 1475 C C . VAL A 1 189 ? -8.350 -3.595 -10.576 1.00 97.62 189 VAL A C 1
ATOM 1477 O O . VAL A 1 189 ? -8.085 -2.447 -10.221 1.00 97.62 189 VAL A O 1
ATOM 1480 N N . PRO A 1 190 ? -9.627 -3.972 -10.804 1.00 95.62 190 PRO A N 1
ATOM 1481 C CA . PRO A 1 190 ? -10.726 -3.005 -10.785 1.00 95.62 190 PRO A CA 1
ATOM 1482 C C . PRO A 1 190 ? -10.883 -2.272 -9.447 1.00 95.62 190 PRO A C 1
ATOM 1484 O O . PRO A 1 190 ? -11.226 -1.091 -9.422 1.00 95.62 190 PRO A O 1
ATOM 1487 N N . VAL A 1 191 ? -10.609 -2.948 -8.324 1.00 95.62 191 VAL A N 1
ATOM 1488 C CA . VAL A 1 191 ? -10.682 -2.333 -6.990 1.00 95.62 191 VAL A CA 1
ATOM 1489 C C . VAL A 1 191 ? -9.536 -1.345 -6.805 1.00 95.62 191 VAL A C 1
ATOM 1491 O O . VAL A 1 191 ? -9.765 -0.202 -6.409 1.00 95.62 191 VAL A O 1
ATOM 1494 N N . PHE A 1 192 ? -8.308 -1.735 -7.144 1.00 98.06 192 PHE A N 1
ATOM 1495 C CA . PHE A 1 192 ? -7.166 -0.827 -7.059 1.00 98.06 192 PHE A CA 1
ATOM 1496 C C . PHE A 1 192 ? -7.336 0.394 -7.981 1.00 98.06 192 PHE A C 1
ATOM 1498 O O . 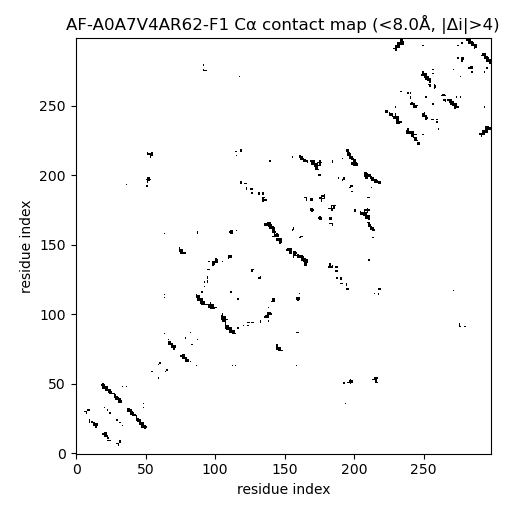PHE A 1 192 ? -7.122 1.528 -7.550 1.00 98.06 192 PHE A O 1
ATOM 1505 N N . GLU A 1 193 ? -7.828 0.210 -9.204 1.00 95.38 193 GLU A N 1
ATOM 1506 C CA . GLU A 1 193 ? -8.070 1.304 -10.153 1.00 95.38 193 GLU A CA 1
ATOM 1507 C C . GLU A 1 193 ? -9.172 2.261 -9.698 1.00 95.38 193 GLU A C 1
ATOM 1509 O O . GLU A 1 193 ? -9.017 3.485 -9.792 1.00 95.38 193 GLU A O 1
ATOM 1514 N N . LYS A 1 194 ? -10.261 1.724 -9.134 1.00 91.62 194 LYS A N 1
ATOM 1515 C CA . LYS A 1 194 ? -11.306 2.518 -8.475 1.00 91.62 194 LYS A CA 1
ATOM 1516 C C . LYS A 1 194 ? -10.708 3.407 -7.385 1.00 91.62 194 LYS A C 1
ATOM 1518 O O . LYS A 1 194 ? -11.050 4.585 -7.293 1.00 91.62 194 LYS A O 1
ATOM 1523 N N . HIS A 1 195 ? -9.769 2.867 -6.612 1.00 94.06 195 HIS A N 1
ATOM 1524 C CA . HIS A 1 195 ? -9.043 3.605 -5.586 1.00 94.06 195 HIS A CA 1
ATOM 1525 C C . HIS A 1 195 ? -7.890 4.456 -6.121 1.00 94.06 195 HIS A C 1
ATOM 1527 O O . HIS A 1 195 ? -7.189 5.053 -5.319 1.00 94.06 195 HIS A O 1
ATOM 1533 N N . GLY A 1 196 ? -7.706 4.604 -7.435 1.00 94.50 196 GLY A N 1
ATOM 1534 C CA . GLY A 1 196 ? -6.730 5.533 -8.014 1.00 94.50 196 GLY A CA 1
ATOM 1535 C C . GLY A 1 196 ? -5.316 4.975 -8.178 1.00 94.50 196 GLY A C 1
ATOM 1536 O O . GLY A 1 196 ? -4.380 5.761 -8.336 1.00 94.50 196 GLY A O 1
ATOM 1537 N N . PHE A 1 197 ? -5.149 3.654 -8.155 1.00 98.00 197 PHE A N 1
ATOM 1538 C CA . PHE A 1 197 ? -3.896 2.999 -8.528 1.00 98.00 197 PHE A CA 1
ATOM 1539 C C . PHE A 1 197 ? -3.851 2.705 -10.033 1.00 98.00 197 PHE A C 1
ATOM 1541 O O . PHE A 1 197 ? -4.846 2.275 -10.610 1.00 98.00 197 PHE A O 1
ATOM 1548 N N . ALA A 1 198 ? -2.695 2.903 -10.659 1.00 97.19 198 ALA A N 1
ATOM 1549 C CA . ALA A 1 198 ? -2.375 2.333 -11.963 1.00 97.19 198 ALA A CA 1
ATOM 1550 C C . ALA A 1 198 ? -1.862 0.898 -11.799 1.00 97.19 198 ALA A C 1
ATOM 1552 O O . ALA A 1 198 ? -1.237 0.569 -10.787 1.00 97.19 198 ALA A O 1
ATOM 1553 N N . TRP A 1 199 ? -2.073 0.067 -12.821 1.00 98.19 199 TRP A N 1
ATOM 1554 C CA . TRP A 1 199 ? -1.577 -1.308 -12.871 1.00 98.19 199 TRP A CA 1
ATOM 1555 C C . TRP A 1 199 ? -0.556 -1.499 -13.999 1.00 98.19 199 TRP A C 1
ATOM 1557 O O . TRP A 1 199 ? -0.842 -1.223 -15.167 1.00 98.19 199 TRP A O 1
ATOM 1567 N N . GLY A 1 200 ? 0.623 -2.028 -13.665 1.00 96.88 200 GLY A N 1
ATOM 1568 C CA . GLY A 1 200 ? 1.723 -2.235 -14.610 1.00 96.88 200 GLY A CA 1
ATOM 1569 C C . GLY A 1 200 ? 1.439 -3.275 -15.699 1.00 96.88 200 GLY A C 1
ATOM 1570 O O . GLY A 1 200 ? 2.066 -3.255 -16.761 1.00 96.88 200 GLY A O 1
ATOM 1571 N N . GLY A 1 201 ? 0.4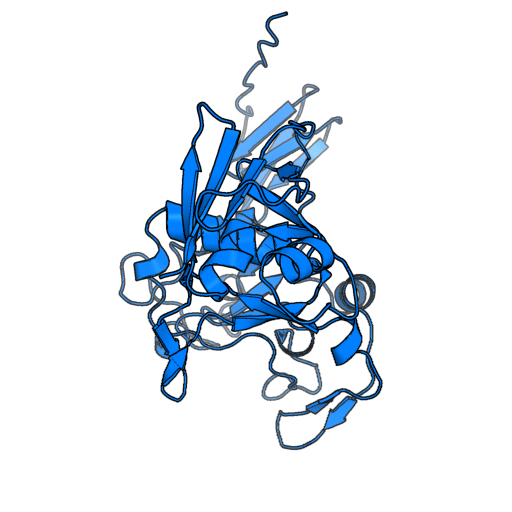41 -4.144 -15.509 1.00 95.38 201 GLY A N 1
ATOM 1572 C CA . GLY A 1 201 ? -0.011 -5.084 -16.540 1.00 95.38 201 GLY A CA 1
ATOM 1573 C C . GLY A 1 201 ? -0.630 -4.413 -17.773 1.00 95.38 201 GLY A C 1
ATOM 1574 O O . GLY A 1 201 ? -0.725 -5.048 -18.823 1.00 95.38 201 GLY A O 1
ATOM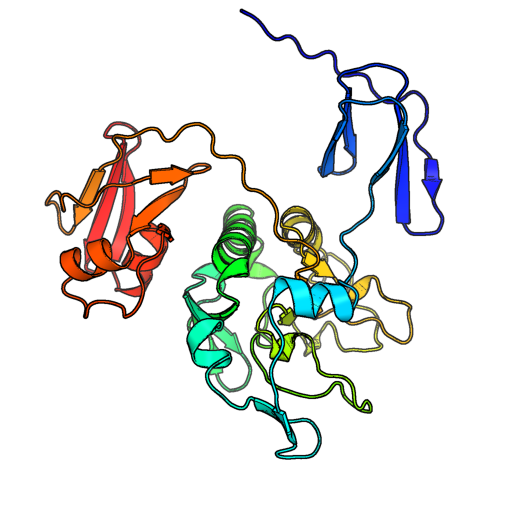 1575 N N . ARG A 1 202 ? -1.003 -3.125 -17.682 1.00 92.81 202 ARG A N 1
ATOM 1576 C CA . ARG A 1 202 ? -1.483 -2.332 -18.829 1.00 92.81 202 ARG A CA 1
ATOM 1577 C C . ARG A 1 202 ? -0.371 -1.709 -19.663 1.00 92.81 202 ARG A C 1
ATOM 1579 O O . ARG A 1 202 ? -0.648 -1.184 -20.739 1.00 92.81 202 ARG A O 1
ATOM 1586 N N . TRP A 1 203 ? 0.878 -1.752 -19.201 1.00 91.12 203 TRP A N 1
ATOM 1587 C CA . TRP A 1 203 ? 1.994 -1.195 -19.959 1.00 91.12 203 TRP A CA 1
ATOM 1588 C C . TRP A 1 203 ? 2.202 -1.957 -21.274 1.00 91.12 203 TRP A C 1
ATOM 1590 O O . TRP A 1 203 ? 1.728 -3.083 -21.463 1.00 91.12 203 TRP A O 1
ATOM 1600 N N . ARG A 1 204 ? 2.932 -1.332 -22.207 1.00 87.75 204 ARG A N 1
ATOM 1601 C CA . ARG A 1 204 ? 3.299 -1.967 -23.482 1.00 87.75 204 ARG A CA 1
ATOM 1602 C C . ARG A 1 204 ? 3.931 -3.338 -23.241 1.00 87.75 204 ARG A C 1
ATOM 1604 O O . ARG A 1 204 ? 4.669 -3.503 -22.275 1.00 87.75 204 ARG A O 1
ATOM 1611 N N . GLU A 1 205 ? 3.689 -4.283 -24.144 1.00 84.19 205 GLU A N 1
ATOM 1612 C CA . GLU A 1 205 ? 4.032 -5.705 -23.990 1.00 84.19 205 GLU A CA 1
ATOM 1613 C C . GLU A 1 205 ? 5.454 -5.951 -23.452 1.00 84.19 205 GLU A C 1
ATOM 1615 O O . GLU A 1 205 ? 5.620 -6.583 -22.413 1.00 84.19 205 GLU A O 1
ATOM 1620 N N . SER A 1 206 ? 6.474 -5.333 -24.059 1.00 84.94 206 SER A N 1
ATOM 1621 C CA . SER A 1 206 ? 7.888 -5.470 -23.656 1.00 84.94 206 SER A CA 1
ATOM 1622 C C . SER A 1 206 ? 8.244 -4.875 -22.287 1.00 84.94 206 SER A C 1
ATOM 1624 O O . SER A 1 206 ? 9.388 -4.960 -21.837 1.00 84.94 206 SER A O 1
ATOM 1626 N N . ARG A 1 207 ? 7.290 -4.211 -21.637 1.00 88.81 207 ARG A N 1
ATOM 1627 C CA . ARG A 1 207 ? 7.437 -3.558 -20.338 1.00 88.81 207 ARG A CA 1
ATOM 1628 C C . ARG A 1 207 ? 6.355 -3.969 -19.350 1.00 88.81 207 ARG A C 1
ATOM 1630 O O . ARG A 1 207 ? 6.393 -3.421 -18.262 1.00 88.81 207 ARG A O 1
ATOM 1637 N N . ARG A 1 208 ? 5.427 -4.873 -19.686 1.00 93.69 208 ARG A N 1
ATOM 1638 C CA . ARG A 1 208 ? 4.346 -5.288 -18.774 1.00 93.69 208 ARG A CA 1
ATOM 1639 C C . ARG A 1 208 ? 4.903 -5.669 -17.412 1.00 93.69 208 ARG A C 1
ATOM 1641 O O . ARG A 1 208 ? 5.866 -6.421 -17.333 1.00 93.69 208 ARG A O 1
A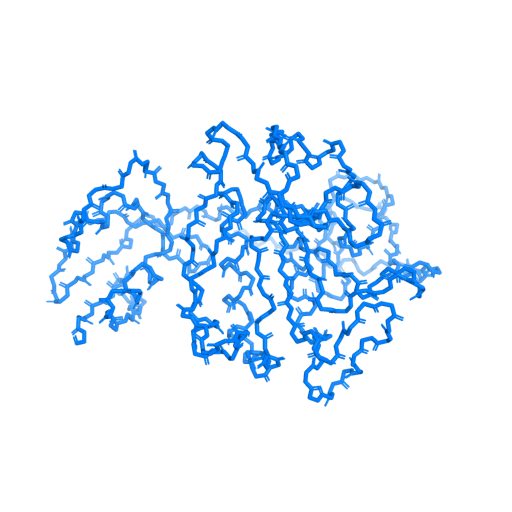TOM 1648 N N . ASP A 1 209 ? 4.294 -5.151 -16.360 1.00 96.38 209 ASP A N 1
ATOM 1649 C CA . ASP A 1 209 ? 4.680 -5.448 -14.985 1.00 96.38 209 ASP A CA 1
ATOM 1650 C C . ASP A 1 209 ? 3.437 -5.855 -14.199 1.00 96.38 209 ASP A C 1
ATOM 1652 O O . ASP A 1 209 ? 2.759 -5.034 -13.587 1.00 96.38 209 ASP A O 1
ATOM 1656 N N . GLY A 1 210 ? 3.050 -7.124 -14.332 1.00 97.31 210 GLY A N 1
ATOM 1657 C CA . GLY A 1 210 ? 1.765 -7.600 -13.830 1.00 97.31 210 GLY A CA 1
ATOM 1658 C C . GLY A 1 210 ? 1.658 -7.586 -12.308 1.00 97.31 210 GLY A C 1
ATOM 1659 O O . GLY A 1 210 ? 0.552 -7.484 -11.792 1.00 97.31 210 GLY A O 1
ATOM 1660 N N . MET A 1 211 ? 2.776 -7.683 -11.594 1.00 98.25 211 MET A N 1
ATOM 1661 C CA . MET A 1 211 ? 2.790 -7.626 -10.133 1.00 98.25 211 MET A CA 1
ATOM 1662 C C . MET A 1 211 ? 2.595 -6.203 -9.594 1.00 98.25 211 MET A C 1
ATOM 1664 O O . MET A 1 211 ? 2.109 -6.055 -8.475 1.00 98.25 211 MET A O 1
ATOM 1668 N N . HIS A 1 212 ? 2.939 -5.183 -10.386 1.00 98.50 212 HIS A N 1
ATOM 1669 C CA . HIS A 1 212 ? 3.153 -3.812 -9.925 1.00 98.50 212 HIS A CA 1
ATOM 1670 C C . HIS A 1 212 ? 1.885 -2.957 -9.947 1.00 98.50 212 HIS A C 1
ATOM 1672 O O . HIS A 1 212 ? 1.205 -2.828 -10.972 1.00 98.50 212 HIS A O 1
ATOM 1678 N N . PHE A 1 213 ? 1.624 -2.287 -8.828 1.00 98.75 213 PHE A N 1
ATOM 1679 C CA . PHE A 1 213 ? 0.606 -1.249 -8.684 1.00 98.75 213 PHE A CA 1
ATOM 1680 C C . PHE A 1 213 ? 1.236 0.020 -8.120 1.00 98.75 213 PHE A C 1
ATOM 1682 O O . PHE A 1 213 ? 2.058 -0.048 -7.208 1.00 98.75 213 PHE A O 1
ATOM 1689 N N . GLU A 1 214 ? 0.820 1.191 -8.603 1.00 98.31 214 GLU A N 1
ATOM 1690 C CA . GLU A 1 214 ? 1.297 2.477 -8.080 1.00 98.31 214 GLU A CA 1
ATOM 1691 C C . GLU A 1 214 ? 0.203 3.534 -8.003 1.00 98.31 214 GLU A C 1
ATOM 1693 O O . GLU A 1 214 ? -0.757 3.501 -8.767 1.00 98.31 214 GLU A O 1
ATOM 1698 N N . ILE A 1 215 ? 0.342 4.493 -7.087 1.00 97.94 215 ILE A N 1
ATOM 1699 C CA . ILE A 1 215 ? -0.587 5.620 -7.003 1.00 97.94 215 ILE A CA 1
ATOM 1700 C C . ILE A 1 215 ? -0.505 6.449 -8.293 1.00 97.94 215 ILE A C 1
ATOM 1702 O O . ILE A 1 215 ? 0.519 7.062 -8.588 1.00 97.94 215 ILE A O 1
ATOM 1706 N N . ALA A 1 216 ? -1.622 6.518 -9.015 1.00 95.81 216 ALA A N 1
ATOM 1707 C CA . ALA A 1 216 ? -1.817 7.387 -10.175 1.00 95.81 216 ALA A CA 1
ATOM 1708 C C . ALA A 1 216 ? -2.518 8.699 -9.803 1.00 95.81 216 ALA A C 1
ATOM 1710 O O . ALA A 1 216 ? -2.321 9.737 -10.424 1.00 95.81 216 ALA A O 1
ATOM 1711 N N . ARG A 1 217 ? -3.365 8.657 -8.774 1.00 93.31 217 ARG A N 1
ATOM 1712 C CA . ARG A 1 217 ? -4.017 9.825 -8.176 1.00 93.31 217 ARG A CA 1
ATOM 1713 C C . ARG A 1 217 ? -4.398 9.511 -6.739 1.00 93.31 217 ARG A C 1
ATOM 1715 O O . ARG A 1 217 ? -4.627 8.350 -6.416 1.00 93.31 217 ARG A O 1
ATOM 1722 N N . ILE A 1 218 ? -4.533 10.535 -5.904 1.00 87.06 218 ILE A N 1
ATOM 1723 C CA . ILE A 1 218 ? -5.175 10.409 -4.591 1.00 87.06 218 ILE A CA 1
ATOM 1724 C C . ILE A 1 218 ? -6.653 10.757 -4.782 1.00 87.06 218 ILE A C 1
ATOM 1726 O O . ILE A 1 218 ? -6.939 11.906 -5.116 1.00 87.06 218 ILE A O 1
ATOM 1730 N N . PRO A 1 219 ? -7.595 9.805 -4.643 1.00 84.69 219 PRO A N 1
ATOM 1731 C CA . PRO A 1 219 ? -9.009 10.134 -4.716 1.00 84.69 219 PRO A CA 1
ATOM 1732 C C . PRO A 1 219 ? -9.401 11.069 -3.576 1.00 84.69 219 PRO A C 1
ATOM 1734 O O . PRO A 1 219 ? -9.004 10.862 -2.428 1.00 84.69 219 PRO A O 1
ATOM 1737 N N . GLU A 1 220 ? -10.234 12.054 -3.888 1.00 75.31 220 GLU A N 1
ATOM 1738 C CA . GLU A 1 220 ? -10.965 12.789 -2.868 1.00 75.31 220 GLU A CA 1
ATOM 1739 C C . GLU A 1 220 ? -12.103 11.906 -2.372 1.00 75.31 220 GLU A C 1
ATOM 1741 O O . GLU A 1 220 ? -13.079 11.635 -3.074 1.00 75.31 220 GLU A O 1
ATOM 1746 N N . TYR A 1 221 ? -11.961 11.413 -1.152 1.00 67.56 221 TYR A N 1
ATOM 1747 C CA . TYR A 1 221 ? -13.035 10.698 -0.495 1.00 67.56 221 TYR A CA 1
ATOM 1748 C C . TYR A 1 221 ? -14.007 11.729 0.080 1.00 67.56 221 TYR A C 1
ATOM 1750 O O . TYR A 1 221 ? -13.738 12.303 1.137 1.00 67.56 221 TYR A O 1
ATOM 1758 N N . ARG A 1 222 ? -15.098 12.013 -0.655 1.00 53.50 222 ARG A N 1
ATOM 1759 C CA . ARG A 1 222 ? -16.153 12.934 -0.202 1.00 53.50 222 ARG A CA 1
ATOM 1760 C C . ARG A 1 222 ? -16.629 12.483 1.176 1.00 53.50 222 ARG A C 1
ATOM 1762 O O . ARG A 1 222 ? -17.153 11.387 1.337 1.00 53.50 222 ARG A O 1
ATOM 1769 N N . THR A 1 223 ? -16.461 13.352 2.162 1.00 46.88 223 THR A N 1
ATOM 1770 C CA . THR A 1 223 ? -17.160 13.244 3.435 1.00 46.88 223 THR A CA 1
ATOM 1771 C C . THR A 1 223 ? -18.645 13.397 3.153 1.00 46.88 223 THR A C 1
ATOM 1773 O O . THR A 1 223 ? -19.101 14.508 2.895 1.00 46.88 223 THR A O 1
ATOM 1776 N N . GLN A 1 224 ? -19.417 12.312 3.212 1.00 43.19 224 GLN A N 1
ATOM 1777 C CA . GLN A 1 224 ? -20.771 12.500 3.725 1.00 43.19 224 GLN A CA 1
ATOM 1778 C C . GLN A 1 224 ? -20.610 13.074 5.132 1.00 43.19 224 GLN A C 1
ATOM 1780 O O . GLN A 1 224 ? -19.714 12.631 5.859 1.00 43.19 224 GLN A O 1
ATOM 1785 N N . GLU A 1 225 ? -21.360 14.136 5.436 1.00 44.97 225 GLU A N 1
ATOM 1786 C CA . GLU A 1 225 ? -21.266 14.863 6.699 1.00 44.97 225 GLU A CA 1
ATOM 1787 C C . GLU A 1 225 ? -21.093 13.883 7.852 1.00 44.97 225 GLU A C 1
ATOM 1789 O O . GLU A 1 225 ? -21.821 12.895 7.971 1.00 44.97 225 GLU A O 1
ATOM 1794 N N . SER A 1 226 ? -20.052 14.127 8.646 1.00 45.12 226 SER A N 1
ATOM 1795 C CA . SER A 1 226 ? -19.730 13.323 9.808 1.00 45.12 226 SER A CA 1
ATOM 1796 C C . SER A 1 226 ? -20.990 13.156 10.645 1.00 45.12 226 SER A C 1
ATOM 1798 O O . SER A 1 226 ? -21.467 14.126 11.234 1.00 45.12 226 SER A O 1
ATOM 1800 N N . GLU A 1 227 ? -21.503 11.935 10.758 1.00 52.25 227 GLU A N 1
ATOM 1801 C CA . GLU A 1 227 ? -22.366 11.620 11.885 1.00 52.25 227 GLU A CA 1
ATOM 1802 C C . GLU A 1 227 ? -21.483 11.686 13.139 1.00 52.25 227 GLU A C 1
ATOM 1804 O O . GLU A 1 227 ? -20.833 10.716 13.536 1.00 52.25 227 GLU A O 1
ATOM 1809 N N . SER A 1 228 ? -21.386 12.877 13.729 1.00 59.53 228 SER A N 1
ATOM 1810 C CA . SER A 1 228 ? -20.849 13.062 15.069 1.00 59.53 228 SER A CA 1
ATOM 1811 C C . SER A 1 228 ? -21.751 12.299 16.033 1.00 59.53 228 SER A C 1
ATOM 1813 O O . SER A 1 228 ? -22.966 12.502 16.030 1.00 59.53 228 SER A O 1
ATOM 1815 N N . GLY A 1 229 ? -21.173 11.409 16.839 1.00 68.56 229 GLY A N 1
ATOM 1816 C CA . GLY A 1 229 ? -21.925 10.621 17.820 1.00 68.56 229 GLY A CA 1
ATOM 1817 C C . GLY A 1 229 ? -21.522 9.155 17.908 1.00 68.56 229 GLY A C 1
ATOM 1818 O O . GLY A 1 229 ? -22.023 8.457 18.785 1.00 68.56 229 GLY A O 1
ATOM 1819 N N . ALA A 1 230 ? -20.616 8.679 17.046 1.00 84.56 230 ALA A N 1
ATOM 1820 C CA . ALA A 1 230 ? -20.092 7.333 17.202 1.00 84.56 230 ALA A CA 1
ATOM 1821 C C . ALA A 1 230 ? -19.182 7.225 18.435 1.00 84.56 230 ALA A C 1
ATOM 1823 O O . ALA A 1 230 ? -18.304 8.063 18.648 1.00 84.56 230 ALA A O 1
ATOM 1824 N N . ARG A 1 231 ? -19.395 6.185 19.242 1.00 91.44 231 ARG A N 1
ATOM 1825 C CA . ARG A 1 231 ? -18.704 5.979 20.526 1.00 91.44 231 ARG A CA 1
ATOM 1826 C C . ARG A 1 231 ? -17.681 4.857 20.411 1.00 91.44 231 ARG A C 1
ATOM 1828 O O . ARG A 1 231 ? -17.886 3.908 19.656 1.00 91.44 231 ARG A O 1
ATOM 1835 N N . LEU A 1 232 ? -16.587 4.946 21.161 1.00 94.62 232 LEU A N 1
ATOM 1836 C CA . LEU A 1 232 ? -15.611 3.865 21.288 1.00 94.62 232 LEU A CA 1
ATOM 1837 C C . LEU A 1 232 ? -15.677 3.282 22.697 1.00 94.62 232 LEU A C 1
ATOM 1839 O O . LEU A 1 232 ? -15.474 4.001 23.672 1.00 94.62 232 LEU A O 1
ATOM 1843 N N . PHE A 1 233 ? -15.902 1.976 22.786 1.00 96.00 233 PHE A N 1
ATOM 1844 C CA . PHE A 1 233 ? -15.797 1.202 24.013 1.00 96.00 233 PHE A CA 1
ATOM 1845 C C . PHE A 1 233 ? -14.563 0.304 23.950 1.00 96.00 233 PHE A C 1
ATOM 1847 O O . PHE A 1 233 ? -14.410 -0.481 23.014 1.00 96.00 233 PHE A O 1
ATOM 1854 N N . LEU A 1 234 ? -13.694 0.425 24.950 1.00 95.88 234 LEU A N 1
ATOM 1855 C CA . LEU A 1 234 ? -12.535 -0.435 25.170 1.00 95.88 234 LEU A CA 1
ATOM 1856 C C . LEU A 1 234 ? -12.802 -1.271 26.420 1.00 95.88 234 LEU A C 1
ATOM 1858 O O . LEU A 1 234 ? -13.060 -0.715 27.487 1.00 95.88 234 LEU A O 1
ATOM 1862 N N . ASP A 1 235 ? -12.791 -2.596 26.280 1.00 94.81 235 ASP A N 1
ATOM 1863 C CA . ASP A 1 235 ? -13.025 -3.545 27.376 1.00 94.81 235 ASP A CA 1
ATOM 1864 C C . ASP A 1 235 ? -14.319 -3.230 28.162 1.00 94.81 235 ASP A C 1
ATOM 1866 O O . ASP A 1 235 ? -14.370 -3.246 29.391 1.00 94.81 235 ASP A O 1
ATOM 1870 N N . GLY A 1 236 ? -15.379 -2.877 27.422 1.00 91.88 236 GLY A N 1
ATOM 1871 C CA . GLY A 1 236 ? -16.703 -2.543 27.961 1.00 91.88 236 GLY A CA 1
ATOM 1872 C C . GLY A 1 236 ? -16.841 -1.136 28.556 1.00 91.88 236 GLY A C 1
ATOM 1873 O O . GLY A 1 236 ? -17.926 -0.778 29.009 1.00 91.88 236 GLY A O 1
ATOM 1874 N N . ARG A 1 237 ? -15.784 -0.314 28.546 1.00 94.56 237 ARG A N 1
ATOM 1875 C CA . ARG A 1 237 ? -15.803 1.067 29.055 1.00 94.56 237 ARG A CA 1
ATOM 1876 C C . ARG A 1 237 ? -15.709 2.069 27.920 1.00 94.56 237 ARG A C 1
ATOM 1878 O O . ARG A 1 237 ? -14.885 1.918 27.025 1.00 94.56 237 ARG A O 1
ATOM 1885 N N . GLU A 1 238 ? -16.529 3.112 27.964 1.00 94.31 238 GLU A N 1
ATOM 1886 C CA . GLU A 1 238 ? -16.429 4.198 26.992 1.00 94.31 238 GLU A CA 1
ATOM 1887 C C . GLU A 1 238 ? -15.094 4.935 27.153 1.00 94.31 238 GLU A C 1
ATOM 1889 O O . GLU A 1 238 ? -14.725 5.339 28.254 1.00 94.31 238 GLU A O 1
ATOM 1894 N N . SER A 1 239 ? -14.362 5.101 26.051 1.00 93.62 239 SER A N 1
ATOM 1895 C CA . SER A 1 239 ? -13.018 5.686 26.060 1.00 93.62 239 SER A CA 1
ATOM 1896 C C . SER A 1 239 ? -13.009 7.214 26.012 1.00 93.62 239 SER A C 1
ATOM 1898 O O . SER A 1 239 ? -11.970 7.824 26.251 1.00 93.62 239 SER A O 1
ATOM 1900 N N . GLY A 1 240 ? -14.132 7.837 25.637 1.00 89.62 240 GLY A N 1
ATOM 1901 C CA . GLY A 1 240 ? -14.229 9.279 25.394 1.00 89.62 240 GLY A CA 1
ATOM 1902 C C . GLY A 1 240 ? -13.486 9.767 24.142 1.00 89.62 240 GLY A C 1
ATOM 1903 O O . GLY A 1 240 ? -13.468 10.967 23.882 1.00 89.62 240 GLY A O 1
ATOM 1904 N N . VAL A 1 241 ? -12.883 8.870 23.349 1.00 91.56 241 VAL A N 1
ATOM 1905 C CA . VAL A 1 241 ? -12.199 9.238 22.102 1.00 91.56 241 VAL A CA 1
ATOM 1906 C C . VAL A 1 241 ? -13.241 9.627 21.046 1.00 91.56 241 VAL A C 1
ATOM 1908 O O . VAL A 1 241 ? -14.051 8.776 20.668 1.00 91.56 241 VAL A O 1
ATOM 1911 N N . PRO A 1 242 ? -13.215 10.867 20.518 1.00 88.12 242 PRO A N 1
ATOM 1912 C CA . PRO A 1 242 ? -14.142 11.284 19.475 1.00 88.12 242 PRO A CA 1
ATOM 1913 C C . PRO A 1 242 ? -13.924 10.471 18.200 1.00 88.12 242 PRO A C 1
ATOM 1915 O O . PRO A 1 242 ? -12.802 10.393 17.687 1.00 88.12 242 PRO A O 1
ATOM 1918 N N . LEU A 1 243 ? -15.003 9.887 17.679 1.00 88.69 243 LEU A N 1
ATOM 1919 C CA . LEU A 1 243 ? -14.980 9.167 16.414 1.00 88.69 243 LEU A CA 1
ATOM 1920 C C . LEU A 1 243 ? -15.593 10.009 15.300 1.00 88.69 243 LEU A C 1
ATOM 1922 O O . LEU A 1 243 ? -16.653 10.612 15.449 1.00 88.69 243 LEU A O 1
ATOM 1926 N N . MET A 1 244 ? -14.938 9.975 14.149 1.00 82.50 244 MET A N 1
ATOM 1927 C CA . MET A 1 244 ? -15.426 10.533 12.901 1.00 82.50 244 MET A CA 1
ATOM 1928 C C . MET A 1 244 ? -15.767 9.384 11.957 1.00 82.50 244 MET A C 1
ATOM 1930 O O . MET A 1 244 ? -14.893 8.601 11.585 1.00 82.50 244 MET A O 1
ATOM 1934 N N . LEU A 1 245 ? -17.030 9.282 11.558 1.00 78.81 245 LEU A N 1
ATOM 1935 C CA . LEU A 1 245 ? -17.454 8.313 10.555 1.00 78.81 245 LEU A CA 1
ATOM 1936 C C . LEU A 1 245 ? -17.216 8.874 9.147 1.00 78.81 245 LEU A C 1
ATOM 1938 O O . LEU A 1 245 ? -17.653 9.976 8.833 1.00 78.81 245 LEU A O 1
ATOM 1942 N N . LYS A 1 246 ? -16.520 8.110 8.301 1.00 72.06 246 LYS A N 1
ATOM 1943 C CA . LYS A 1 246 ? -16.338 8.379 6.868 1.00 72.06 246 LYS A CA 1
ATOM 1944 C C . LYS A 1 246 ? -16.574 7.092 6.088 1.00 72.06 246 LYS A C 1
ATOM 1946 O O . LYS A 1 246 ? -15.853 6.119 6.298 1.00 72.06 246 LYS A O 1
ATOM 1951 N N . ASP A 1 247 ? -17.575 7.081 5.209 1.00 69.75 247 ASP A N 1
ATOM 1952 C CA . ASP A 1 247 ? -17.894 5.943 4.330 1.00 69.75 247 ASP A CA 1
ATOM 1953 C C . ASP A 1 247 ? -18.001 4.597 5.077 1.00 69.75 247 ASP A C 1
ATOM 1955 O O . ASP A 1 247 ? -17.412 3.588 4.682 1.00 69.75 247 ASP A O 1
ATOM 1959 N N . GLY A 1 248 ? -18.704 4.598 6.216 1.00 72.81 248 GLY A N 1
ATOM 1960 C CA . GLY A 1 248 ? -18.890 3.408 7.057 1.00 72.81 248 GLY A CA 1
ATOM 1961 C C . GLY A 1 248 ? -17.665 3.000 7.886 1.00 72.81 248 GLY A C 1
ATOM 1962 O O . GLY A 1 248 ? -17.644 1.909 8.453 1.00 72.81 248 GLY A O 1
ATOM 1963 N N . VAL A 1 249 ? -16.640 3.850 7.973 1.00 77.00 249 VAL A N 1
ATOM 1964 C CA . VAL A 1 249 ? -15.424 3.604 8.756 1.00 77.00 249 VAL A CA 1
ATOM 1965 C C . VAL A 1 249 ? -15.297 4.642 9.855 1.00 77.00 249 VAL A C 1
ATOM 1967 O O . VAL A 1 249 ? -15.405 5.838 9.601 1.00 77.00 249 VAL A O 1
ATOM 1970 N N . SER A 1 250 ? -14.999 4.192 11.069 1.00 86.94 250 SER A N 1
ATOM 1971 C CA . SER A 1 250 ? -14.641 5.069 12.177 1.00 86.94 250 SER A CA 1
ATOM 1972 C C . SER A 1 250 ? -13.166 5.452 12.124 1.00 86.94 250 SER A C 1
ATOM 1974 O O . SER A 1 250 ? -12.279 4.597 12.079 1.00 86.94 250 SER A O 1
ATOM 1976 N N . TYR A 1 251 ? -12.910 6.753 12.159 1.00 86.31 251 TYR A N 1
ATOM 1977 C CA . TYR A 1 251 ? -11.595 7.363 12.273 1.00 86.31 251 TYR A CA 1
ATOM 1978 C C . TYR A 1 251 ? -11.479 8.104 13.602 1.00 86.31 251 TYR A C 1
ATOM 1980 O O . TYR A 1 251 ? -12.452 8.686 14.070 1.00 86.31 251 TYR A O 1
ATOM 1988 N N . ALA A 1 252 ? -10.287 8.125 14.187 1.00 88.75 252 ALA A N 1
ATOM 1989 C CA . ALA A 1 252 ? -9.986 8.970 15.338 1.00 88.75 252 ALA A CA 1
ATOM 1990 C C . ALA A 1 252 ? -8.538 9.458 15.293 1.00 88.75 252 ALA A C 1
ATOM 1992 O O . ALA A 1 252 ? -7.720 8.937 14.530 1.00 88.75 252 ALA A O 1
ATOM 1993 N N . SER A 1 253 ? -8.244 10.472 16.107 1.00 88.62 253 SER A N 1
ATOM 1994 C CA . SER A 1 253 ? -6.883 10.950 16.360 1.00 88.62 253 SER A CA 1
ATOM 1995 C C . SER A 1 253 ? -6.011 9.788 16.843 1.00 88.62 253 SER A C 1
ATOM 1997 O O . SER A 1 253 ? -6.350 9.109 17.815 1.00 88.62 253 SER A O 1
ATOM 1999 N N . LEU A 1 254 ? -4.884 9.558 16.164 1.00 84.12 254 LEU A N 1
ATOM 2000 C CA . LEU A 1 254 ? -3.879 8.579 16.576 1.00 84.12 254 LEU A CA 1
ATOM 2001 C C . LEU A 1 254 ? -3.369 8.899 17.984 1.00 84.12 254 LEU A C 1
ATOM 2003 O O . LEU A 1 254 ? -3.154 7.977 18.768 1.00 84.12 254 LEU A O 1
ATOM 2007 N N . ARG A 1 255 ? -3.200 10.185 18.318 1.00 86.81 255 ARG A N 1
ATOM 2008 C CA . ARG A 1 255 ? -2.747 10.603 19.650 1.00 86.81 255 ARG A CA 1
ATOM 2009 C C . ARG A 1 255 ? -3.760 10.238 20.735 1.00 86.81 255 ARG A C 1
ATOM 2011 O O . ARG A 1 255 ? -3.366 9.683 21.757 1.00 86.81 255 ARG A O 1
ATOM 2018 N N . LEU A 1 256 ? -5.047 10.505 20.510 1.00 91.44 256 LEU A N 1
ATOM 2019 C CA . LEU A 1 256 ? -6.100 10.178 21.479 1.00 91.44 256 LEU A CA 1
ATOM 2020 C C . LEU A 1 256 ? -6.319 8.667 21.606 1.00 91.44 256 LEU A C 1
ATOM 2022 O O . LEU A 1 256 ? -6.479 8.168 22.716 1.00 91.44 256 LEU A O 1
ATOM 2026 N N . LEU A 1 257 ? -6.271 7.930 20.493 1.00 92.88 257 LEU A N 1
ATOM 2027 C CA . LEU A 1 257 ? -6.328 6.468 20.523 1.00 92.88 257 LEU A CA 1
ATOM 2028 C C . LEU A 1 257 ? -5.151 5.870 21.300 1.00 92.88 257 LEU A C 1
ATOM 2030 O O . LEU A 1 257 ? -5.371 4.968 22.102 1.00 92.88 257 LEU A O 1
ATOM 2034 N N . ALA A 1 258 ? -3.938 6.402 21.113 1.00 90.12 258 ALA A N 1
ATOM 2035 C CA . ALA A 1 258 ? -2.762 5.959 21.856 1.00 90.12 258 ALA A CA 1
ATOM 2036 C C . ALA A 1 258 ? -2.888 6.182 23.357 1.00 90.12 258 ALA A C 1
ATOM 2038 O O . ALA A 1 258 ? -2.659 5.254 24.131 1.00 90.12 258 ALA A O 1
ATOM 2039 N N . ALA A 1 259 ? -3.348 7.362 23.768 1.00 92.50 259 ALA A N 1
ATOM 2040 C CA . ALA A 1 259 ? -3.641 7.616 25.171 1.00 92.50 259 ALA A CA 1
ATOM 2041 C C . ALA A 1 259 ? -4.684 6.624 25.724 1.00 92.50 259 ALA A C 1
ATOM 2043 O O . ALA A 1 259 ? -4.496 6.076 26.808 1.00 92.50 259 ALA A O 1
ATOM 2044 N N . ALA A 1 260 ? -5.747 6.341 24.963 1.00 93.50 260 ALA A N 1
ATOM 2045 C CA . ALA A 1 260 ? -6.827 5.455 25.394 1.00 93.50 260 ALA A CA 1
ATOM 2046 C C . ALA A 1 260 ? -6.427 3.970 25.492 1.00 93.50 260 ALA A C 1
ATOM 2048 O O . ALA A 1 260 ? -7.001 3.248 26.305 1.00 93.50 260 ALA A O 1
ATOM 2049 N N . THR A 1 261 ? -5.460 3.493 24.700 1.00 93.06 261 THR A N 1
ATOM 2050 C CA . THR A 1 261 ? -4.990 2.093 24.767 1.00 93.06 261 THR A CA 1
ATOM 2051 C C . THR A 1 261 ? -3.763 1.877 25.650 1.00 93.06 261 THR A C 1
ATOM 2053 O O . THR A 1 261 ? -3.376 0.720 25.855 1.00 93.06 261 THR A O 1
ATOM 2056 N N . GLY A 1 262 ? -3.191 2.953 26.204 1.00 91.00 262 GLY A N 1
ATOM 2057 C CA . GLY A 1 262 ? -1.968 2.919 27.013 1.00 91.00 262 GLY A CA 1
ATOM 2058 C C . GLY A 1 262 ? -0.679 2.874 26.185 1.00 91.00 262 GLY A C 1
ATOM 2059 O O . GLY A 1 262 ? 0.355 2.422 26.671 1.00 91.00 262 GLY A O 1
ATOM 2060 N N . ASP A 1 263 ? -0.737 3.314 24.932 1.00 85.56 263 ASP A N 1
ATOM 2061 C CA . ASP A 1 263 ? 0.404 3.385 24.030 1.00 85.56 263 ASP A CA 1
ATOM 2062 C C . ASP A 1 263 ? 1.199 4.686 24.210 1.00 85.56 263 ASP A C 1
ATOM 2064 O O . ASP A 1 263 ? 0.685 5.716 24.652 1.00 85.56 263 ASP A O 1
ATOM 2068 N N . LEU A 1 264 ? 2.463 4.669 23.775 1.00 84.25 264 LEU A N 1
ATOM 2069 C CA . LEU A 1 264 ? 3.273 5.882 23.679 1.00 84.25 264 LEU A CA 1
ATOM 2070 C C . LEU A 1 264 ? 2.643 6.888 22.706 1.00 84.25 264 LEU A C 1
ATOM 2072 O O . LEU A 1 264 ? 2.164 6.524 21.628 1.00 84.25 264 LEU A O 1
ATOM 2076 N N . SER A 1 265 ? 2.697 8.171 23.072 1.00 79.81 265 SER A N 1
ATOM 2077 C CA . SER A 1 265 ? 2.200 9.245 22.212 1.00 79.81 265 SER A CA 1
ATOM 2078 C C . SER A 1 265 ? 2.986 9.319 20.898 1.00 79.81 265 SER A C 1
ATOM 2080 O O . SER A 1 265 ? 4.219 9.302 20.915 1.00 79.81 265 SER A O 1
ATOM 2082 N N . PRO A 1 266 ? 2.296 9.433 19.753 1.00 76.88 266 PRO A N 1
ATOM 2083 C CA . PRO A 1 266 ? 2.945 9.603 18.461 1.00 76.88 266 PRO A CA 1
ATOM 2084 C C . PRO A 1 266 ? 3.567 11.005 18.345 1.00 76.88 266 PRO A C 1
ATOM 2086 O O . PRO A 1 266 ? 3.052 11.971 18.915 1.00 76.88 266 PRO A O 1
ATOM 2089 N N . GLY A 1 267 ? 4.633 11.132 17.548 1.00 64.44 267 GLY A N 1
ATOM 2090 C CA . GLY A 1 267 ? 5.264 12.429 17.261 1.00 64.44 267 GLY A CA 1
ATOM 2091 C C . GLY A 1 267 ? 4.352 13.400 16.499 1.00 64.44 267 GLY A C 1
ATOM 2092 O O . GLY A 1 267 ? 4.367 14.598 16.765 1.00 64.44 267 GLY A O 1
ATOM 2093 N N . GLU A 1 268 ? 3.486 12.883 15.625 1.00 67.50 268 GLU A N 1
ATOM 2094 C CA . GLU A 1 268 ? 2.487 13.660 14.886 1.00 67.50 268 GLU A CA 1
ATOM 2095 C C . GLU A 1 268 ? 1.091 13.073 15.087 1.00 67.50 268 GLU A C 1
ATOM 2097 O O . GLU A 1 268 ? 0.919 11.850 15.139 1.00 67.50 268 GLU A O 1
ATOM 2102 N N . ASP A 1 269 ? 0.087 13.946 15.187 1.00 80.56 269 ASP A N 1
A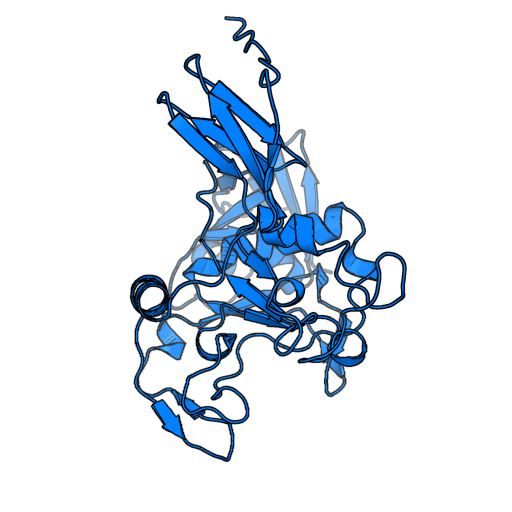TOM 2103 C CA . ASP A 1 269 ? -1.306 13.516 15.238 1.00 80.56 269 ASP A CA 1
ATOM 2104 C C . ASP A 1 269 ? -1.932 13.485 13.841 1.00 80.56 269 ASP A C 1
ATOM 2106 O O . ASP A 1 269 ? -1.669 14.340 12.996 1.00 80.56 269 ASP A O 1
ATOM 2110 N N . ARG A 1 270 ? -2.766 12.476 13.600 1.00 77.75 270 ARG A N 1
ATOM 2111 C CA . ARG A 1 270 ? -3.483 12.264 12.341 1.00 77.75 270 ARG A CA 1
ATOM 2112 C C . ARG A 1 270 ? -4.674 11.347 12.560 1.00 77.75 270 ARG A C 1
ATOM 2114 O O . ARG A 1 270 ? -4.677 10.524 13.474 1.00 77.75 270 ARG A O 1
ATOM 2121 N N . LEU A 1 271 ? -5.655 11.437 11.671 1.00 78.69 271 LEU A N 1
ATOM 2122 C CA . LEU A 1 271 ? -6.805 10.540 11.680 1.00 78.69 271 LEU A CA 1
ATOM 2123 C C . LEU A 1 271 ? -6.422 9.166 11.126 1.00 78.69 271 LEU A C 1
ATOM 2125 O O . LEU A 1 271 ? -5.836 9.059 10.049 1.00 78.69 271 LEU A O 1
ATOM 2129 N N . ILE A 1 272 ? -6.778 8.112 11.854 1.00 76.62 272 ILE A N 1
ATOM 2130 C CA . ILE A 1 272 ? -6.551 6.717 11.459 1.00 76.62 272 ILE A CA 1
ATOM 2131 C C . ILE A 1 272 ? -7.823 5.887 11.649 1.00 76.62 272 ILE A C 1
ATOM 2133 O O . ILE A 1 272 ? -8.613 6.209 12.538 1.00 76.62 272 ILE A O 1
ATOM 2137 N N . PRO A 1 273 ? -8.024 4.800 10.884 1.00 87.00 273 PRO A N 1
ATOM 2138 C CA . PRO A 1 273 ? -9.135 3.887 11.120 1.00 87.00 273 PRO A CA 1
ATOM 2139 C C . PRO A 1 273 ? -9.025 3.220 12.498 1.00 87.00 273 PRO A C 1
ATOM 2141 O O . PRO A 1 273 ? -8.058 2.509 12.787 1.00 87.00 273 PRO A O 1
ATOM 2144 N N . VAL A 1 274 ? -10.041 3.412 13.338 1.00 89.81 274 VAL A N 1
ATOM 2145 C CA . VAL A 1 274 ? -10.084 2.953 14.738 1.00 89.81 274 VAL A CA 1
ATOM 2146 C C . VAL A 1 274 ? -9.982 1.435 14.814 1.00 89.81 274 VAL A C 1
ATOM 2148 O O . VAL A 1 274 ? -9.139 0.897 15.526 1.00 89.81 274 VAL A O 1
ATOM 2151 N N . ALA A 1 275 ? -10.794 0.728 14.023 1.00 87.00 275 ALA A N 1
ATOM 2152 C CA . ALA A 1 275 ? -10.799 -0.732 14.028 1.00 87.00 275 ALA A CA 1
ATOM 2153 C C . ALA A 1 275 ? -9.433 -1.321 13.647 1.00 87.00 275 ALA A C 1
ATOM 2155 O O . ALA A 1 275 ? -9.015 -2.327 14.210 1.00 87.00 275 ALA A O 1
ATOM 2156 N N . GLN A 1 276 ? -8.716 -0.683 12.722 1.00 81.94 276 GLN A N 1
ATOM 2157 C CA . GLN A 1 276 ? -7.381 -1.116 12.318 1.00 81.94 276 GLN A CA 1
ATOM 2158 C C . GLN A 1 276 ? -6.354 -0.889 13.428 1.00 81.94 276 GLN A C 1
ATOM 2160 O O . GLN A 1 276 ? -5.547 -1.773 13.707 1.00 81.94 276 GLN A O 1
ATOM 2165 N N . TYR A 1 277 ? -6.392 0.284 14.064 1.00 86.75 277 TYR A N 1
ATOM 2166 C CA . TYR A 1 277 ? -5.520 0.613 15.187 1.00 86.75 277 TYR A CA 1
ATOM 2167 C C . TYR A 1 277 ? -5.667 -0.390 16.337 1.00 86.75 277 TYR A C 1
ATOM 2169 O O . TYR A 1 277 ? -4.666 -0.865 16.874 1.00 86.75 277 TYR A O 1
ATOM 2177 N N . LEU A 1 278 ? -6.910 -0.737 16.675 1.00 90.88 278 LEU A N 1
ATOM 2178 C CA . LEU A 1 278 ? -7.237 -1.639 17.775 1.00 90.88 278 LEU A CA 1
ATOM 2179 C C . LEU A 1 278 ? -6.913 -3.099 17.433 1.00 90.88 278 LEU A C 1
ATOM 2181 O O . LEU A 1 278 ? -6.272 -3.780 18.228 1.00 90.88 278 LEU A O 1
ATOM 2185 N N . LYS A 1 279 ? -7.237 -3.575 16.223 1.00 82.62 279 LYS A N 1
ATOM 2186 C CA . LYS A 1 279 ? -6.847 -4.929 15.780 1.00 82.62 279 LYS A CA 1
ATOM 2187 C C . LYS A 1 279 ? -5.332 -5.137 15.804 1.00 82.62 279 LYS A C 1
ATOM 2189 O O . LYS A 1 279 ? -4.870 -6.180 16.245 1.00 82.62 279 LYS A O 1
ATOM 2194 N N . ALA A 1 280 ? -4.552 -4.119 15.427 1.00 78.19 280 ALA A N 1
ATOM 2195 C CA . ALA A 1 280 ? -3.087 -4.160 15.508 1.00 78.19 280 ALA A CA 1
ATOM 2196 C C . ALA A 1 280 ? -2.535 -4.287 16.947 1.00 78.19 280 ALA A C 1
ATOM 2198 O O . ALA A 1 280 ? -1.328 -4.465 17.118 1.00 78.19 280 ALA A O 1
ATOM 2199 N N . ARG A 1 281 ? -3.399 -4.157 17.962 1.00 87.44 281 ARG A N 1
ATOM 2200 C CA . ARG A 1 281 ? -3.119 -4.268 19.404 1.00 87.44 281 ARG A CA 1
ATOM 2201 C C . ARG A 1 281 ? -3.869 -5.434 20.043 1.00 87.44 281 ARG A C 1
ATOM 2203 O O . ARG A 1 281 ? -4.171 -5.393 21.231 1.00 87.44 281 ARG A O 1
ATOM 2210 N N . SER A 1 282 ? -4.195 -6.442 19.238 1.00 86.62 282 SER A N 1
ATOM 2211 C CA . SER A 1 282 ? -4.887 -7.651 19.684 1.00 86.62 282 SER A CA 1
ATOM 2212 C C . SER A 1 282 ? -6.265 -7.378 20.286 1.00 86.62 282 SER A C 1
ATOM 2214 O O . SER A 1 282 ? -6.710 -8.108 21.159 1.00 86.62 282 SER A O 1
ATOM 2216 N N . PHE A 1 283 ? -6.971 -6.338 19.840 1.00 91.19 283 PHE A N 1
ATOM 2217 C CA . PHE A 1 283 ? -8.386 -6.198 20.172 1.00 91.19 283 PHE A CA 1
ATOM 2218 C C . PHE A 1 283 ? -9.250 -6.935 19.148 1.00 91.19 283 PHE A C 1
ATOM 2220 O O . PHE A 1 283 ? -9.101 -6.759 17.934 1.00 91.19 283 PHE A O 1
ATOM 2227 N N . HIS A 1 284 ? -10.235 -7.681 19.636 1.00 89.94 284 HIS A N 1
ATOM 2228 C CA . HIS A 1 284 ? -11.392 -8.059 18.843 1.00 89.94 284 HIS A CA 1
ATOM 2229 C C . HIS A 1 284 ? -12.318 -6.847 18.711 1.00 89.94 284 HIS A C 1
ATOM 2231 O O . HIS A 1 284 ? -12.797 -6.331 19.716 1.00 89.94 284 HIS A O 1
ATOM 2237 N N . VAL A 1 285 ? -12.568 -6.385 17.482 1.00 92.50 285 VAL A N 1
ATOM 2238 C CA . VAL A 1 285 ? -13.355 -5.172 17.211 1.00 92.50 285 VAL A CA 1
ATOM 2239 C C . VAL A 1 285 ? -14.660 -5.521 16.508 1.00 92.50 285 VAL A C 1
ATOM 2241 O O . VAL A 1 285 ? -14.644 -6.187 15.472 1.00 92.50 285 VAL A O 1
ATOM 2244 N N . SER A 1 286 ? -15.767 -4.990 17.018 1.00 91.56 286 SER A N 1
ATOM 2245 C CA . SER A 1 286 ? -17.109 -5.114 16.452 1.00 91.56 286 SER A CA 1
ATOM 2246 C C . SER A 1 286 ? -17.800 -3.749 16.351 1.00 91.56 286 SER A C 1
ATOM 2248 O O . SER A 1 286 ? -17.443 -2.794 17.043 1.00 91.56 286 SER A O 1
ATOM 2250 N N . TRP A 1 287 ? -18.776 -3.648 15.449 1.00 90.44 287 TRP A N 1
ATOM 2251 C CA . TRP A 1 287 ? -19.625 -2.469 15.291 1.00 90.44 287 TRP A CA 1
ATOM 2252 C C . TRP A 1 287 ? -21.038 -2.784 15.776 1.00 90.44 287 TRP A C 1
ATOM 2254 O O . TRP A 1 287 ? -21.658 -3.735 15.301 1.00 90.44 287 TRP A O 1
ATOM 2264 N N . ASN A 1 288 ? -21.559 -1.961 16.684 1.00 88.19 288 ASN A N 1
ATOM 2265 C CA . ASN A 1 288 ? -22.952 -1.974 17.102 1.00 88.19 288 ASN A CA 1
ATOM 2266 C C . ASN A 1 288 ? -23.687 -0.818 16.414 1.00 88.19 288 ASN A C 1
ATOM 2268 O O . ASN A 1 288 ? -23.550 0.344 16.799 1.00 88.19 288 ASN A O 1
ATOM 2272 N N . ALA A 1 289 ? -24.488 -1.142 15.398 1.00 83.12 289 ALA A N 1
ATOM 2273 C CA . ALA A 1 289 ? -25.224 -0.147 14.621 1.00 83.12 289 ALA A CA 1
ATOM 2274 C C . ALA A 1 289 ? -26.293 0.593 15.439 1.00 83.12 289 ALA A C 1
ATOM 2276 O O . ALA A 1 289 ? -26.536 1.771 15.189 1.00 83.12 289 ALA A O 1
ATOM 2277 N N . ARG A 1 290 ? -26.910 -0.070 16.428 1.00 84.94 290 ARG A N 1
ATOM 2278 C CA . ARG A 1 290 ? -27.971 0.522 17.258 1.00 84.94 290 ARG A CA 1
ATOM 2279 C C . ARG A 1 290 ? -27.419 1.581 18.208 1.00 84.94 290 ARG A C 1
ATOM 2281 O O . ARG A 1 290 ? -28.039 2.619 18.395 1.00 84.94 290 ARG A O 1
ATOM 2288 N N . GLU A 1 291 ? -26.254 1.316 18.786 1.00 85.94 291 GLU A N 1
ATOM 2289 C CA . GLU A 1 291 ? -25.557 2.241 19.690 1.00 85.94 291 GLU A CA 1
ATOM 2290 C C . GLU A 1 291 ? -24.666 3.243 18.950 1.00 85.94 291 GLU A C 1
ATOM 2292 O O . GLU A 1 291 ? -24.091 4.128 19.581 1.00 85.94 291 GLU A O 1
ATOM 2297 N N . LYS A 1 292 ? -24.512 3.073 17.630 1.00 87.94 292 LYS A N 1
ATOM 2298 C CA . LYS A 1 292 ? -23.473 3.724 16.825 1.00 87.94 292 LYS A CA 1
ATOM 2299 C C . LYS A 1 292 ? -22.097 3.593 17.496 1.00 87.94 292 LYS A C 1
ATOM 2301 O O . LYS A 1 292 ? -21.367 4.566 17.641 1.00 87.94 292 LYS A O 1
ATOM 2306 N N . ALA A 1 293 ? -21.738 2.393 17.945 1.00 90.88 293 ALA A N 1
ATOM 2307 C CA . ALA A 1 293 ? -20.561 2.186 18.782 1.00 90.88 293 ALA A CA 1
ATOM 2308 C C . ALA A 1 293 ? -19.572 1.177 18.192 1.00 90.88 293 ALA A C 1
ATOM 2310 O O . ALA A 1 293 ? -19.950 0.108 17.712 1.00 90.88 293 ALA A O 1
ATOM 2311 N N . VAL A 1 294 ? -18.283 1.501 18.280 1.00 93.12 294 VAL A N 1
ATOM 2312 C CA . VAL A 1 294 ? -17.191 0.541 18.119 1.00 93.12 294 VAL A CA 1
ATOM 2313 C C . VAL A 1 294 ? -16.939 -0.099 19.476 1.00 93.12 294 VAL A C 1
ATOM 2315 O O . VAL A 1 294 ? -16.580 0.596 20.423 1.00 93.12 294 VAL A O 1
ATOM 2318 N N . HIS A 1 295 ? -17.086 -1.416 19.559 1.00 95.38 295 HIS A N 1
ATOM 2319 C CA . HIS A 1 295 ? -16.731 -2.197 20.740 1.00 95.38 295 HIS A CA 1
ATOM 2320 C C . HIS A 1 295 ? -15.448 -2.957 20.462 1.00 95.38 295 HIS A C 1
ATOM 2322 O O . HIS A 1 295 ? -15.365 -3.697 19.480 1.00 95.38 295 HIS A O 1
ATOM 2328 N N . ALA A 1 296 ? -14.450 -2.775 21.314 1.00 96.06 296 ALA A N 1
ATOM 2329 C CA . ALA A 1 296 ? -13.182 -3.465 21.213 1.00 96.06 296 ALA A CA 1
ATOM 2330 C C . ALA A 1 296 ? -12.832 -4.124 22.545 1.00 96.06 296 ALA A C 1
ATOM 2332 O O . ALA A 1 296 ? -12.792 -3.458 23.576 1.00 96.06 296 ALA A O 1
ATOM 2333 N N . VAL A 1 297 ? -12.568 -5.427 22.510 1.00 94.94 297 VAL A N 1
ATOM 2334 C CA . VAL A 1 297 ? -12.191 -6.224 23.684 1.00 94.94 297 VAL A CA 1
ATOM 2335 C C . VAL A 1 297 ? -10.815 -6.817 23.443 1.00 94.94 297 VAL A C 1
ATOM 2337 O O . VAL A 1 297 ? -10.577 -7.398 22.382 1.00 94.94 297 VAL A O 1
ATOM 2340 N N . ARG A 1 298 ? -9.899 -6.630 24.389 1.00 90.75 298 ARG A N 1
ATOM 2341 C CA . ARG A 1 298 ? -8.536 -7.151 24.307 1.00 90.75 298 ARG A CA 1
ATOM 2342 C C . ARG A 1 298 ? -8.582 -8.688 24.336 1.00 90.75 298 ARG A C 1
ATOM 2344 O O . ARG A 1 298 ? -9.305 -9.266 25.147 1.00 90.75 298 ARG A O 1
ATOM 2351 N N . GLN A 1 299 ? -7.887 -9.324 23.396 1.00 80.31 299 GLN A N 1
ATOM 2352 C CA . GLN A 1 299 ? -7.727 -10.780 23.324 1.00 80.31 299 GLN A CA 1
ATOM 2353 C C . GLN A 1 299 ? -6.714 -11.282 24.348 1.00 80.31 299 GLN A C 1
ATOM 2355 O O . GLN A 1 299 ? -5.771 -10.519 24.668 1.00 80.31 299 GLN A O 1
#